Protein AF-A0A9P0MS09-F1 (afdb_monomer)

Secondary structure (DSSP, 8-state):
------SSGGGPPP----SHHHHHHHHHHHHHHHH-SSSSHHHHHHHHHHHHH-HHHHHHHTTT-S--SS-S-TT--HHHHHHHHHSS--S--SBSEEEE--SSSPPEEEE-B-S--SSEEEEE-TT--TT-GGGSPPHHHHS-SSSEEEEEETTEEEEEE-S-GGGGT-TTGGG--TT-EEEETTEEEE--

pLDDT: mean 82.29, std 14.78, range [35.09, 96.12]

Solvent-accessible surface area (backbone atoms only — not comparable to full-atom values): 11242 Å² total; per-residue (Å²): 134,83,88,75,91,78,82,51,76,86,71,64,84,85,81,92,72,93,52,68,69,63,43,53,54,49,48,65,73,48,40,64,60,52,66,39,83,92,51,61,16,70,59,55,50,50,51,50,53,45,63,75,55,30,68,71,53,39,56,56,38,35,66,78,49,92,70,43,58,75,45,94,52,95,74,53,30,66,23,44,54,31,23,73,57,70,66,42,24,23,73,35,36,30,61,35,68,49,71,54,57,59,99,90,43,80,64,43,78,43,60,27,42,79,60,70,26,56,50,15,40,46,71,46,62,93,79,67,67,87,84,52,80,42,65,49,58,18,64,37,26,67,57,24,71,36,48,33,28,42,33,37,50,79,84,40,71,33,41,37,37,39,84,55,62,54,38,85,80,32,81,75,37,63,76,61,58,78,66,30,37,37,42,45,94,95,41,81,43,72,54,127

InterPro domains:
  IPR025257 Deubiquitinating enzyme MINDY-3/4, conserved domain [PF13898] (2-177)
  IPR025257 Deubiquitinating enzyme MINDY-3/4, conserved domain [SM01174] (1-186)
  IPR039785 Deubiquitinating enzyme MINDY-3/4 [PTHR12473] (3-176)

Sequence (192 aa):
MEYFQDGITEKLHTFEVKNYDDLEIMVKRYAHLFLEDPGPGALLLLYTCILSRGAQKIMTDMDGTRAMLLGPEDEGSLCVVTLMLTGRATPYLHNGVIYVGDEDHYAVPRFGILSRNEIGLLVHCDSLQEDIESNVPGSRLKTPSLPVWVIFLSGHFGVMYNTNRELLHNYHAERRWPDAQVFWNNATAKAS

Foldseek 3Di:
DDDDDPVPVVPDDDDDDDDDVVVVVVCVVCVCQLPDVVHCNVVNLLVVLCVVLDVVQQCVQCVVPPQDQADPQPAGDPLSVCSNFQSHSHPFQEEAWDFDDDPVGGTDIRGHRDAQTQEAEAEDEPPPDPPPPRNHHYPSRVQHQAQKYFYHDHSHTKIKGAPPSCCSVDPVSVVVQQRIWIGDPNDIDGDD

Structure (mmCIF, N/CA/C/O backbone):
data_AF-A0A9P0MS09-F1
#
_entry.id   AF-A0A9P0MS09-F1
#
loop_
_atom_site.group_PDB
_atom_site.id
_atom_site.type_symbol
_atom_site.label_atom_id
_atom_site.label_alt_id
_atom_site.label_comp_id
_atom_site.label_asym_id
_atom_sit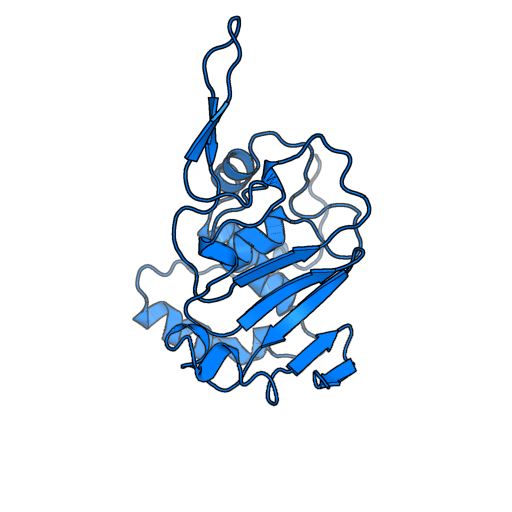e.label_entity_id
_atom_site.label_seq_id
_atom_site.pdbx_PDB_ins_code
_atom_site.Cartn_x
_atom_site.Cartn_y
_atom_site.Cartn_z
_atom_site.occupancy
_atom_site.B_iso_or_equiv
_atom_site.auth_seq_id
_atom_site.auth_comp_id
_atom_site.auth_asym_id
_atom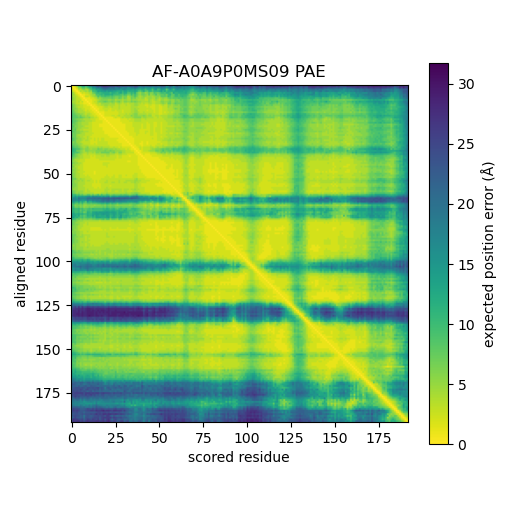_site.auth_atom_id
_atom_site.pdbx_PDB_model_num
ATOM 1 N N . MET A 1 1 ? 4.199 27.700 0.502 1.00 54.25 1 MET A N 1
ATOM 2 C CA . MET A 1 1 ? 2.846 27.188 0.794 1.00 54.25 1 MET A CA 1
ATOM 3 C C . MET A 1 1 ? 2.493 27.659 2.184 1.00 54.25 1 MET A C 1
ATOM 5 O O . MET A 1 1 ? 3.230 27.341 3.108 1.00 54.25 1 MET A O 1
ATOM 9 N N . GLU A 1 2 ? 1.454 28.477 2.308 1.00 68.44 2 GLU A N 1
ATOM 10 C CA . GLU A 1 2 ? 0.862 28.793 3.607 1.00 68.44 2 GLU A CA 1
ATOM 11 C C . GLU A 1 2 ? -0.005 27.607 4.032 1.00 68.44 2 GLU A C 1
ATOM 13 O O . GLU A 1 2 ? -0.702 27.017 3.207 1.00 68.44 2 GLU A O 1
ATOM 18 N N . TYR A 1 3 ? 0.109 27.210 5.296 1.00 74.69 3 TYR A N 1
ATOM 19 C CA . TYR A 1 3 ? -0.704 26.143 5.864 1.00 74.69 3 TYR A CA 1
ATOM 20 C C . TYR A 1 3 ? -2.166 26.597 5.943 1.00 74.69 3 TYR A C 1
ATOM 22 O O . TYR A 1 3 ? -2.445 27.680 6.456 1.00 74.69 3 TYR A O 1
ATOM 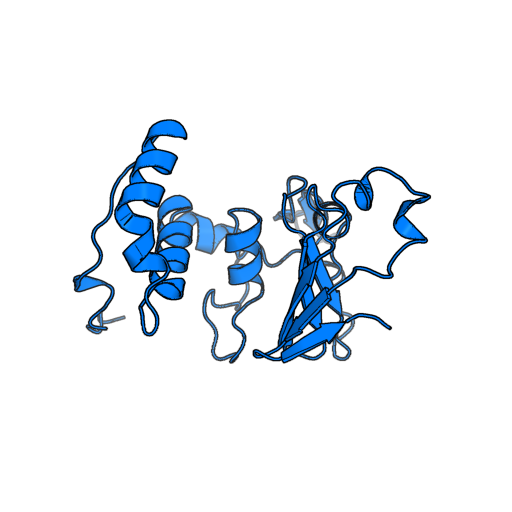30 N N . PHE A 1 4 ? -3.082 25.769 5.440 1.00 81.12 4 PHE A N 1
ATOM 31 C CA . PHE A 1 4 ? -4.520 25.990 5.537 1.00 81.12 4 PHE A CA 1
ATOM 32 C C . PHE A 1 4 ? -5.104 25.001 6.540 1.00 81.12 4 PHE A C 1
ATOM 34 O O . PHE A 1 4 ? -4.852 23.804 6.430 1.00 81.12 4 PHE A O 1
ATOM 41 N N . GLN A 1 5 ? -5.863 25.514 7.508 1.00 83.00 5 GLN A N 1
ATOM 42 C CA . GLN A 1 5 ? -6.469 24.690 8.545 1.00 83.00 5 GLN A CA 1
ATOM 43 C C . GLN A 1 5 ? -7.563 23.807 7.922 1.00 83.00 5 GLN A C 1
ATOM 45 O O . GLN A 1 5 ? -8.545 24.332 7.397 1.00 83.00 5 GLN A O 1
ATOM 50 N N . ASP A 1 6 ? -7.397 22.485 7.959 1.00 82.25 6 ASP A N 1
ATOM 51 C CA . ASP A 1 6 ? -8.331 21.524 7.351 1.00 82.25 6 ASP A CA 1
ATOM 52 C C . ASP A 1 6 ? -9.317 20.915 8.363 1.00 82.25 6 ASP A C 1
ATOM 54 O O . ASP A 1 6 ? -10.284 20.254 7.984 1.00 82.25 6 ASP A O 1
ATOM 58 N N . GLY A 1 7 ? -9.122 21.180 9.658 1.00 82.75 7 GLY A N 1
ATOM 59 C CA . GLY A 1 7 ? -9.992 20.722 10.742 1.00 82.75 7 GLY A CA 1
ATOM 60 C C . GLY A 1 7 ? -9.809 19.248 11.116 1.00 82.75 7 GLY A C 1
ATOM 61 O O . GLY A 1 7 ? -10.525 18.765 12.007 1.00 82.75 7 GLY A O 1
ATOM 62 N N . ILE A 1 8 ? -8.880 18.550 10.454 1.00 81.69 8 ILE A N 1
ATOM 63 C CA . ILE A 1 8 ? -8.570 17.128 10.625 1.00 81.69 8 ILE A CA 1
ATOM 64 C C . ILE A 1 8 ? -7.149 16.980 11.161 1.00 81.69 8 ILE A C 1
ATOM 66 O O . ILE A 1 8 ? -6.951 16.393 12.227 1.00 81.69 8 ILE A O 1
ATOM 70 N N . THR A 1 9 ? -6.163 17.537 10.459 1.00 84.81 9 THR A N 1
ATOM 71 C CA . THR A 1 9 ? -4.744 17.441 10.820 1.00 84.81 9 THR A CA 1
ATOM 72 C C . THR A 1 9 ? -4.445 18.051 12.184 1.00 84.81 9 THR A C 1
ATOM 74 O O . THR A 1 9 ? -3.622 17.513 12.920 1.00 84.81 9 THR A O 1
ATOM 77 N N . GLU A 1 10 ? -5.162 19.100 12.588 1.00 88.00 10 GLU A N 1
ATOM 78 C CA . GLU A 1 10 ? -4.983 19.764 13.888 1.00 88.00 10 GLU A CA 1
ATOM 79 C C . GLU A 1 10 ? -5.538 18.941 15.054 1.00 88.00 10 GLU A C 1
ATOM 81 O O . GLU A 1 10 ? -5.191 19.189 16.208 1.00 88.00 10 GLU A O 1
ATOM 86 N N . LYS A 1 11 ? -6.417 17.975 14.767 1.00 89.12 11 LYS A N 1
ATOM 87 C CA . LYS A 1 11 ? -7.025 17.077 15.759 1.00 89.12 11 LYS A CA 1
ATOM 88 C C . LYS A 1 11 ? -6.340 15.711 15.806 1.00 89.12 11 LYS A C 1
ATOM 90 O O . LYS A 1 11 ? -6.770 14.839 16.561 1.00 89.12 11 LYS A O 1
ATOM 95 N N . LEU A 1 12 ? -5.307 15.500 14.991 1.00 89.88 12 LEU A N 1
ATOM 96 C CA . LEU A 1 12 ? -4.621 14.221 14.902 1.00 89.88 12 LEU A CA 1
ATOM 97 C C . LEU A 1 12 ? -3.773 13.982 16.159 1.00 89.88 12 LEU A C 1
ATOM 99 O O . LEU A 1 12 ? -2.865 14.750 16.476 1.00 89.88 12 LEU A O 1
ATOM 103 N N . HIS A 1 13 ? -4.028 12.871 16.845 1.00 90.44 13 HIS A N 1
ATOM 104 C CA . HIS A 1 13 ? -3.179 12.394 17.931 1.00 90.44 13 HIS A CA 1
ATOM 105 C C . HIS A 1 13 ? -2.269 11.281 17.413 1.00 90.44 13 HIS A C 1
ATOM 107 O O . HIS A 1 13 ? -2.748 10.249 16.944 1.00 90.44 13 HIS A O 1
ATOM 113 N N . THR A 1 14 ? -0.955 11.492 17.491 1.00 91.38 14 THR A N 1
ATOM 114 C CA . THR A 1 14 ? 0.046 10.524 17.035 1.00 91.38 14 THR A CA 1
ATOM 115 C C . THR A 1 14 ? 0.629 9.739 18.202 1.00 91.38 14 THR A C 1
ATOM 117 O O . THR A 1 14 ? 0.812 10.256 19.305 1.00 91.38 14 THR A O 1
ATOM 120 N N . PHE A 1 15 ? 0.946 8.474 17.941 1.00 92.12 15 PHE A N 1
ATOM 121 C CA . PHE A 1 15 ? 1.587 7.574 18.892 1.00 92.12 15 PHE A CA 1
ATOM 122 C C . PHE A 1 15 ? 2.769 6.897 18.202 1.00 92.12 15 PHE A C 1
ATOM 124 O O . PHE A 1 15 ? 2.664 6.491 17.044 1.00 92.12 15 PHE A O 1
ATOM 131 N N . GLU A 1 16 ? 3.892 6.765 18.905 1.00 93.62 16 GLU A N 1
ATOM 132 C CA . GLU A 1 16 ? 5.035 5.989 18.424 1.00 93.62 16 GLU A CA 1
ATOM 133 C C . GLU A 1 16 ? 4.962 4.579 19.011 1.00 93.62 16 GLU A C 1
ATOM 135 O O . GLU A 1 16 ? 4.977 4.401 20.230 1.00 93.62 16 GLU A O 1
ATOM 140 N N . VAL A 1 17 ? 4.898 3.575 18.138 1.00 93.94 17 VAL A N 1
ATOM 141 C CA . VAL A 1 17 ? 4.848 2.163 18.518 1.00 93.94 17 VAL A CA 1
ATOM 142 C C . VAL A 1 17 ? 5.995 1.424 17.840 1.00 93.94 17 VAL A C 1
ATOM 144 O O . VAL A 1 17 ? 6.226 1.592 16.644 1.00 93.94 17 VAL A O 1
ATOM 147 N N . LYS A 1 18 ? 6.741 0.626 18.611 1.00 93.31 18 LYS A N 1
ATOM 148 C CA . LYS A 1 18 ? 8.000 0.002 18.158 1.00 93.31 18 LYS A CA 1
ATOM 149 C C . LYS A 1 18 ? 7.923 -1.508 17.969 1.00 93.31 18 LYS A C 1
ATOM 151 O O . LYS A 1 18 ? 8.845 -2.087 17.401 1.00 93.31 18 LYS A O 1
ATOM 156 N N . ASN A 1 19 ? 6.869 -2.146 18.460 1.00 95.31 19 ASN A N 1
ATOM 157 C CA . ASN A 1 19 ? 6.679 -3.585 18.359 1.00 95.31 19 ASN A CA 1
ATOM 158 C C . ASN A 1 19 ? 5.240 -3.911 17.948 1.00 95.31 19 ASN A C 1
ATOM 160 O O . ASN A 1 19 ? 4.345 -3.068 18.009 1.00 95.31 19 ASN A O 1
ATOM 164 N N . TYR A 1 20 ? 5.057 -5.141 17.482 1.00 93.75 20 TYR A N 1
ATOM 165 C CA . TYR A 1 20 ? 3.788 -5.605 16.944 1.00 93.75 20 TYR A CA 1
ATOM 166 C C . TYR A 1 20 ? 2.708 -5.750 18.026 1.00 93.75 20 TYR A C 1
ATOM 168 O O . TYR A 1 20 ? 1.570 -5.354 17.796 1.00 93.75 20 TYR A O 1
ATOM 176 N N . ASP A 1 21 ? 3.065 -6.245 19.212 1.00 96.12 21 ASP A N 1
ATOM 177 C CA . ASP A 1 21 ? 2.104 -6.514 20.290 1.00 96.12 21 ASP A CA 1
ATOM 178 C C . ASP A 1 21 ? 1.433 -5.222 20.787 1.00 96.12 21 ASP A C 1
ATOM 180 O O . ASP A 1 21 ? 0.208 -5.142 20.900 1.00 96.12 21 ASP A O 1
ATOM 184 N N . ASP A 1 22 ? 2.222 -4.168 21.007 1.00 95.44 22 ASP A N 1
ATOM 185 C CA . ASP A 1 22 ? 1.718 -2.848 21.389 1.00 95.44 22 ASP A CA 1
ATOM 186 C C . ASP A 1 22 ? 0.854 -2.235 20.277 1.00 95.44 22 ASP A C 1
ATOM 188 O O . ASP A 1 22 ? -0.160 -1.589 20.561 1.00 95.44 22 ASP A O 1
ATOM 192 N N . LEU A 1 23 ? 1.223 -2.460 19.008 1.00 93.50 23 LEU A N 1
ATOM 193 C CA . LEU A 1 23 ? 0.450 -1.984 17.859 1.00 93.50 23 LEU A CA 1
ATOM 194 C C . LEU A 1 23 ? -0.911 -2.675 17.819 1.00 93.50 23 LEU A C 1
ATOM 196 O O . LEU A 1 23 ? -1.930 -2.007 17.657 1.00 93.50 23 LEU A O 1
ATOM 200 N N . GLU A 1 24 ? -0.942 -3.989 18.021 1.00 95.12 24 GLU A N 1
ATOM 201 C CA . GLU A 1 24 ? -2.173 -4.770 18.052 1.00 95.12 24 GLU A CA 1
ATOM 202 C C . GLU A 1 24 ? -3.107 -4.298 19.176 1.00 95.12 24 GLU A C 1
ATOM 204 O O . GLU A 1 24 ? -4.305 -4.097 18.950 1.00 95.12 24 GLU A O 1
ATOM 209 N N . ILE A 1 25 ? -2.571 -4.057 20.376 1.00 95.56 25 ILE A N 1
ATOM 210 C CA . ILE A 1 25 ? -3.339 -3.523 21.510 1.00 95.56 25 ILE A CA 1
ATOM 211 C C . ILE A 1 25 ? -3.901 -2.135 21.181 1.00 95.56 25 ILE A C 1
ATOM 213 O O . ILE A 1 25 ? -5.073 -1.860 21.459 1.00 95.56 25 ILE A O 1
ATOM 217 N N . MET A 1 26 ? -3.086 -1.258 20.591 1.00 93.56 26 MET A N 1
ATOM 218 C CA . MET A 1 26 ? -3.494 0.100 20.234 1.00 93.56 26 MET A CA 1
ATOM 219 C C . MET A 1 26 ? -4.589 0.092 19.164 1.00 93.56 26 MET A C 1
ATOM 221 O O . MET A 1 26 ? -5.623 0.737 19.348 1.00 93.56 26 MET A O 1
ATOM 225 N N . VAL A 1 27 ? -4.413 -0.684 18.091 1.00 92.25 27 VAL A N 1
ATOM 226 C CA . VAL A 1 27 ? -5.415 -0.826 17.026 1.00 92.25 27 VAL A CA 1
ATOM 227 C C . VAL A 1 27 ? -6.719 -1.368 17.600 1.00 92.25 27 VAL A C 1
ATOM 229 O O . VAL A 1 27 ? -7.767 -0.785 17.349 1.00 92.25 27 VAL A O 1
ATOM 232 N N . LYS A 1 28 ? -6.685 -2.404 18.449 1.00 94.38 28 LYS A N 1
ATOM 233 C CA . LYS A 1 28 ? -7.894 -2.937 19.106 1.00 94.38 28 LYS A CA 1
ATOM 234 C C . LYS A 1 28 ? -8.605 -1.893 19.967 1.00 94.38 28 LYS A C 1
ATOM 236 O O . LYS A 1 28 ? -9.831 -1.814 19.943 1.00 94.38 28 LYS A O 1
ATOM 241 N N . ARG A 1 29 ? -7.855 -1.082 20.718 1.00 94.94 29 ARG A N 1
ATOM 242 C CA . ARG A 1 29 ? -8.409 -0.026 21.581 1.00 94.94 29 ARG A CA 1
ATOM 243 C C . ARG A 1 29 ? -9.105 1.073 20.775 1.00 94.94 29 ARG A C 1
ATOM 245 O O . ARG A 1 29 ? -10.172 1.537 21.173 1.00 94.94 29 ARG A O 1
ATOM 252 N N . TYR A 1 30 ? -8.509 1.479 19.658 1.00 93.56 30 TYR A N 1
ATOM 253 C CA . TYR A 1 30 ? -8.989 2.592 18.837 1.00 93.56 30 TYR A CA 1
ATOM 254 C C . TYR A 1 30 ? -9.755 2.157 17.583 1.00 93.56 30 TYR A C 1
ATOM 256 O O . TYR A 1 30 ? -10.163 3.014 16.810 1.00 93.56 30 TYR A O 1
ATOM 264 N N . ALA A 1 31 ? -10.015 0.857 17.402 1.00 93.69 31 ALA A N 1
ATOM 265 C CA . ALA A 1 31 ? -10.681 0.305 16.219 1.00 93.69 31 ALA A CA 1
ATOM 266 C C . ALA A 1 31 ? -12.011 1.003 15.903 1.00 93.69 31 ALA A C 1
ATOM 268 O O . ALA A 1 31 ? -12.321 1.234 14.741 1.00 93.69 31 ALA A O 1
ATOM 269 N N . HIS A 1 32 ? -12.764 1.394 16.934 1.00 93.75 32 HIS A N 1
ATOM 270 C CA . HIS A 1 32 ? -14.020 2.123 16.775 1.00 93.75 32 HIS A CA 1
ATOM 271 C C . HIS A 1 32 ? -13.864 3.432 15.980 1.00 93.75 32 HIS A C 1
ATOM 273 O O . HIS A 1 32 ? -14.738 3.734 15.184 1.00 93.75 32 HIS A O 1
ATOM 279 N N . LEU A 1 33 ? -12.743 4.155 16.108 1.00 91.44 33 LEU A N 1
ATOM 280 C CA . LEU A 1 33 ? -12.481 5.388 15.347 1.00 91.44 33 LEU A CA 1
ATOM 281 C C . LEU A 1 33 ? -12.237 5.123 13.855 1.00 91.44 33 LEU A C 1
ATOM 283 O O . LEU A 1 33 ? -12.484 5.988 13.019 1.00 91.44 33 LEU A O 1
ATOM 287 N N . PHE A 1 34 ? -11.727 3.936 13.518 1.00 91.12 34 PHE A N 1
ATOM 288 C CA . PHE A 1 34 ? -11.477 3.530 12.134 1.00 91.12 34 PHE A CA 1
ATOM 289 C C . PHE A 1 34 ? -12.718 2.942 11.456 1.00 91.12 34 PHE A C 1
ATOM 291 O O . PHE A 1 34 ? -12.782 2.924 10.231 1.00 91.12 34 PHE A O 1
ATOM 298 N N . LEU A 1 35 ? -13.670 2.441 12.246 1.00 92.44 35 LEU A N 1
ATOM 299 C CA . LEU A 1 35 ? -14.856 1.726 11.771 1.00 92.44 35 LEU A CA 1
ATOM 300 C C . LEU A 1 35 ? -16.154 2.535 11.903 1.00 92.44 35 LEU A C 1
ATOM 302 O O . LEU A 1 35 ? -17.204 2.051 11.490 1.00 92.44 35 LEU A O 1
ATOM 306 N N . GLU A 1 36 ? -16.107 3.722 12.507 1.00 90.38 36 GLU A N 1
ATOM 307 C CA . GLU A 1 36 ? -17.260 4.616 12.606 1.00 90.38 36 GLU A CA 1
ATOM 308 C C . GLU A 1 36 ? -17.731 5.047 11.207 1.00 90.38 36 GLU A C 1
ATOM 310 O O . GLU A 1 36 ? -16.920 5.445 10.369 1.00 90.38 36 GLU A O 1
ATOM 315 N N . ASP A 1 37 ? -19.043 4.967 10.966 1.00 87.81 37 ASP A N 1
ATOM 316 C CA . ASP A 1 37 ? -19.689 5.376 9.716 1.00 87.81 37 ASP A CA 1
ATOM 317 C C . ASP A 1 37 ? -20.904 6.282 10.024 1.00 87.81 37 ASP A C 1
ATOM 319 O O . ASP A 1 37 ? -21.853 5.820 10.669 1.00 87.81 37 ASP A O 1
ATOM 323 N N . PRO A 1 38 ? -20.893 7.569 9.617 1.00 87.88 38 PRO A N 1
ATOM 324 C CA . PRO A 1 38 ? -19.806 8.254 8.916 1.00 87.88 38 PRO A CA 1
ATOM 325 C C . PRO A 1 38 ? -18.643 8.582 9.863 1.00 87.88 38 PRO A C 1
ATOM 327 O O . PRO A 1 38 ? -18.852 9.105 10.955 1.00 87.88 38 PRO A O 1
ATOM 330 N N . GLY A 1 39 ? -17.406 8.349 9.426 1.00 86.50 39 GLY A N 1
ATOM 331 C CA . GLY A 1 39 ? -16.223 8.617 10.241 1.00 86.50 39 GLY A CA 1
ATOM 332 C C . GLY A 1 39 ? -14.949 8.827 9.420 1.00 86.50 39 GLY A C 1
ATOM 333 O O . GLY A 1 39 ? -14.903 8.521 8.227 1.00 86.50 39 GLY A O 1
ATOM 334 N N . PRO A 1 40 ? -13.877 9.356 10.037 1.00 90.00 40 PRO A N 1
ATOM 335 C CA . PRO A 1 40 ? -12.629 9.682 9.349 1.00 90.00 40 PRO A CA 1
ATOM 336 C C . PRO A 1 40 ? -11.715 8.460 9.149 1.00 90.00 40 PRO A C 1
ATOM 338 O O . PRO A 1 40 ? -10.518 8.631 8.926 1.00 90.00 40 PRO A O 1
ATOM 341 N N . GLY A 1 41 ? -12.228 7.230 9.248 1.00 91.25 41 GLY A N 1
ATOM 342 C CA . GLY A 1 41 ? -11.411 6.016 9.341 1.00 91.25 41 GLY A CA 1
ATOM 343 C C . GLY A 1 41 ? -10.428 5.823 8.185 1.00 91.25 41 GLY A C 1
ATOM 344 O O . GLY A 1 41 ? -9.253 5.532 8.415 1.00 91.25 41 GLY A O 1
ATOM 345 N N . ALA A 1 42 ? -10.866 6.079 6.949 1.00 89.38 42 ALA A N 1
ATOM 346 C CA . ALA A 1 42 ? -9.997 6.019 5.772 1.00 89.38 42 ALA A CA 1
ATOM 347 C C . ALA A 1 42 ? -8.866 7.066 5.822 1.00 89.38 42 ALA A C 1
ATOM 349 O O . ALA A 1 42 ? -7.716 6.758 5.505 1.00 89.38 42 ALA A O 1
ATOM 350 N N . LEU A 1 43 ? -9.167 8.286 6.282 1.00 90.56 43 LEU A N 1
ATOM 351 C CA . LEU A 1 43 ? -8.165 9.341 6.455 1.00 90.56 43 LEU A CA 1
ATOM 352 C C . LEU A 1 43 ? -7.182 8.993 7.574 1.00 90.56 43 LEU A C 1
ATOM 354 O O . LEU A 1 43 ? -5.976 9.131 7.385 1.00 90.56 43 LEU A O 1
ATOM 358 N N . LEU A 1 44 ? -7.669 8.495 8.715 1.00 92.38 44 LEU A N 1
ATOM 359 C CA . LEU A 1 44 ? -6.814 8.049 9.817 1.00 92.38 44 LEU A CA 1
ATOM 360 C C . LEU A 1 44 ? -5.853 6.945 9.363 1.00 92.38 44 LEU A C 1
ATOM 362 O O . LEU A 1 44 ? -4.670 6.986 9.706 1.00 92.38 44 LEU A O 1
ATOM 366 N N . LEU A 1 45 ? -6.327 5.990 8.557 1.00 92.44 45 LEU A N 1
ATOM 367 C CA . LEU A 1 45 ? -5.485 4.932 7.999 1.00 92.44 45 LEU A CA 1
ATOM 368 C C . LEU A 1 45 ? -4.421 5.503 7.056 1.00 92.44 45 LEU A C 1
ATOM 370 O O . LEU A 1 45 ? -3.243 5.171 7.189 1.00 92.44 45 LEU A O 1
ATOM 374 N N . LEU A 1 46 ? -4.808 6.415 6.162 1.00 92.50 46 LEU A N 1
ATOM 375 C CA . LEU A 1 46 ? -3.876 7.073 5.253 1.00 92.50 46 LEU A CA 1
ATOM 376 C C . LEU A 1 46 ? -2.779 7.833 6.012 1.00 92.50 46 LEU A C 1
ATOM 378 O O . LEU A 1 46 ? -1.594 7.637 5.736 1.00 92.50 46 LEU A O 1
ATOM 382 N N . TYR A 1 47 ? -3.148 8.660 6.994 1.00 92.75 47 TYR A N 1
ATOM 383 C CA . TYR A 1 47 ? -2.171 9.369 7.824 1.00 92.75 47 TYR A CA 1
ATOM 384 C C . TYR A 1 47 ? -1.286 8.405 8.608 1.00 92.75 47 TYR A C 1
ATOM 386 O O . TYR A 1 47 ? -0.084 8.644 8.702 1.00 92.75 47 TYR A O 1
ATOM 394 N N . THR A 1 48 ? -1.835 7.293 9.105 1.00 93.50 48 THR A N 1
ATOM 395 C CA . THR A 1 48 ? -1.038 6.238 9.747 1.00 93.50 48 THR A CA 1
ATOM 396 C C . THR A 1 48 ? 0.052 5.738 8.797 1.00 93.50 48 THR A C 1
ATOM 398 O O . THR A 1 48 ? 1.229 5.778 9.147 1.00 93.50 48 THR A O 1
ATOM 401 N N . CYS A 1 49 ? -0.296 5.372 7.560 1.00 95.19 49 CYS A N 1
ATOM 402 C CA . CYS A 1 49 ? 0.674 4.924 6.558 1.00 95.19 49 CYS A CA 1
ATOM 403 C C . CYS A 1 49 ? 1.717 6.002 6.214 1.00 95.19 49 CYS A C 1
ATOM 405 O O . CYS A 1 49 ? 2.914 5.705 6.135 1.00 95.19 49 CYS A O 1
ATOM 407 N N . ILE A 1 50 ? 1.281 7.257 6.040 1.00 94.75 50 ILE A N 1
ATOM 408 C CA . ILE A 1 50 ? 2.167 8.386 5.722 1.00 94.75 50 ILE A CA 1
ATOM 409 C C . ILE A 1 50 ? 3.177 8.619 6.845 1.00 94.75 50 ILE A C 1
ATOM 411 O O . ILE A 1 50 ? 4.373 8.759 6.582 1.00 94.75 50 ILE A O 1
ATOM 415 N N . LEU A 1 51 ? 2.716 8.639 8.096 1.00 94.38 51 LEU A N 1
ATOM 416 C CA . LEU A 1 51 ? 3.555 8.897 9.262 1.00 94.38 51 LEU A CA 1
ATOM 417 C C . LEU A 1 51 ? 4.492 7.723 9.561 1.00 94.38 51 LEU A C 1
ATOM 419 O O . LEU A 1 51 ? 5.662 7.952 9.861 1.00 94.38 51 LEU A O 1
ATOM 423 N N . SER A 1 52 ? 4.031 6.476 9.409 1.00 95.19 52 SER A N 1
ATOM 424 C CA . SER A 1 52 ? 4.879 5.290 9.577 1.00 95.19 52 SER A CA 1
ATOM 425 C C . SER A 1 52 ? 5.999 5.214 8.535 1.00 95.19 52 SER A C 1
ATOM 427 O O . SER A 1 52 ? 7.115 4.801 8.859 1.00 95.19 52 SER A O 1
ATOM 429 N N . ARG A 1 53 ? 5.745 5.624 7.283 1.00 95.75 53 ARG A N 1
ATOM 430 C CA . ARG A 1 53 ? 6.780 5.668 6.239 1.00 95.75 53 ARG A CA 1
ATOM 431 C C . ARG A 1 53 ? 7.679 6.902 6.359 1.00 95.75 53 ARG A C 1
ATOM 433 O O . ARG A 1 53 ? 8.893 6.789 6.178 1.00 95.75 53 ARG A O 1
ATOM 440 N N . GLY A 1 54 ? 7.095 8.053 6.676 1.00 95.19 54 GLY A N 1
ATOM 441 C CA . GLY A 1 54 ? 7.740 9.362 6.719 1.00 95.19 54 GLY A CA 1
ATOM 442 C C . GLY A 1 54 ? 7.673 10.101 5.377 1.00 95.19 54 GLY A C 1
ATOM 443 O O . GLY A 1 54 ? 7.993 9.543 4.325 1.00 95.19 54 GLY A O 1
ATOM 444 N N . ALA A 1 55 ? 7.313 11.388 5.423 1.00 91.81 55 ALA A N 1
ATOM 445 C CA . ALA A 1 55 ? 7.051 12.215 4.240 1.00 91.81 55 ALA A CA 1
ATOM 446 C C . ALA A 1 55 ? 8.240 12.291 3.266 1.00 91.81 55 ALA A C 1
ATOM 448 O O . ALA A 1 55 ? 8.065 12.121 2.063 1.00 91.81 55 ALA A O 1
ATOM 449 N N . GLN A 1 56 ? 9.465 12.467 3.772 1.00 92.94 56 GLN A N 1
ATOM 450 C CA . GLN A 1 56 ? 10.664 12.535 2.929 1.00 92.94 56 GLN A CA 1
ATOM 451 C C . GLN A 1 56 ? 10.895 11.226 2.169 1.00 92.94 56 GLN A C 1
ATOM 453 O O . GLN A 1 56 ? 11.216 11.254 0.985 1.00 92.94 56 GLN A O 1
ATOM 458 N N . LYS A 1 57 ? 10.683 10.074 2.822 1.00 95.19 57 LYS A N 1
ATOM 459 C CA . LYS A 1 57 ? 10.827 8.769 2.164 1.00 95.19 57 LYS A CA 1
ATOM 460 C C . LYS A 1 57 ? 9.746 8.548 1.117 1.00 95.19 57 LYS A C 1
ATOM 462 O O . LYS A 1 57 ? 10.056 7.978 0.084 1.00 95.19 57 LYS A O 1
ATOM 467 N N . ILE A 1 58 ? 8.522 9.022 1.354 1.00 94.12 58 ILE A N 1
ATOM 468 C CA . ILE A 1 58 ? 7.447 8.987 0.352 1.00 94.12 58 ILE A CA 1
ATOM 469 C C . ILE A 1 58 ? 7.828 9.809 -0.879 1.00 94.12 58 ILE A C 1
ATOM 471 O O . ILE A 1 58 ? 7.702 9.317 -1.994 1.00 94.12 58 ILE A O 1
ATOM 475 N N . MET A 1 59 ? 8.353 11.023 -0.694 1.00 90.88 59 MET A N 1
ATOM 476 C CA . MET A 1 59 ? 8.823 11.851 -1.812 1.00 90.88 59 MET A CA 1
ATOM 477 C C . MET A 1 59 ? 9.923 11.155 -2.621 1.00 90.88 59 MET A C 1
ATOM 479 O O . MET A 1 59 ? 9.926 11.241 -3.845 1.00 90.88 59 MET A O 1
ATOM 483 N N . THR A 1 60 ? 10.833 10.440 -1.951 1.00 91.81 60 THR A N 1
ATOM 484 C CA . THR A 1 60 ? 11.846 9.613 -2.621 1.00 91.81 60 THR A CA 1
ATOM 485 C C . THR A 1 60 ? 11.244 8.384 -3.306 1.00 91.81 60 THR A C 1
ATOM 487 O O . THR A 1 60 ? 11.646 8.068 -4.418 1.00 91.81 60 THR A O 1
ATOM 490 N N . ASP A 1 61 ? 10.286 7.694 -2.679 1.00 92.88 61 ASP A N 1
ATOM 491 C CA . ASP A 1 61 ? 9.641 6.500 -3.243 1.00 92.88 61 ASP A CA 1
ATOM 492 C C . ASP A 1 61 ? 8.893 6.816 -4.546 1.00 92.88 61 ASP A C 1
ATOM 494 O O . ASP A 1 61 ? 8.884 5.987 -5.453 1.00 92.88 61 ASP A O 1
ATOM 498 N N . MET A 1 62 ? 8.320 8.019 -4.655 1.00 89.69 62 MET A N 1
ATOM 499 C CA . MET A 1 62 ? 7.642 8.490 -5.867 1.00 89.69 62 MET A CA 1
ATOM 500 C C . MET A 1 62 ? 8.612 8.804 -7.021 1.00 89.69 62 MET A C 1
ATOM 502 O O . MET A 1 62 ? 8.157 9.116 -8.117 1.00 89.69 62 MET A O 1
ATOM 506 N N . ASP A 1 63 ? 9.930 8.731 -6.802 1.00 84.88 63 ASP A N 1
ATOM 507 C CA . ASP A 1 63 ? 10.979 8.866 -7.826 1.00 84.88 63 ASP A CA 1
ATOM 508 C C . ASP A 1 63 ? 10.860 10.140 -8.684 1.00 84.88 63 ASP A C 1
ATOM 510 O O . ASP A 1 63 ? 10.993 10.124 -9.906 1.00 84.88 63 ASP A O 1
ATOM 514 N N . GLY A 1 64 ? 10.509 11.264 -8.046 1.00 73.06 64 GLY A N 1
ATOM 515 C CA . GLY A 1 64 ? 10.344 12.551 -8.730 1.00 73.06 64 GLY A CA 1
ATOM 516 C C . GLY A 1 64 ? 9.237 12.570 -9.792 1.00 73.06 64 GLY A C 1
ATOM 517 O O . GLY A 1 64 ? 9.137 13.543 -10.546 1.00 73.06 64 GLY A O 1
ATOM 518 N N . THR A 1 65 ? 8.398 11.530 -9.863 1.00 63.03 65 THR A N 1
ATOM 519 C CA . THR A 1 65 ? 7.232 11.532 -10.742 1.00 63.03 65 THR A CA 1
ATOM 520 C C . THR A 1 65 ? 6.332 12.714 -10.384 1.00 63.03 65 THR A C 1
ATOM 522 O O . THR A 1 65 ? 6.188 13.093 -9.223 1.00 63.03 65 THR A O 1
ATOM 525 N N . ARG A 1 66 ? 5.675 13.304 -11.392 1.00 57.69 66 ARG A N 1
ATOM 526 C CA . ARG A 1 66 ? 4.621 14.316 -11.180 1.00 57.69 66 ARG A CA 1
ATOM 527 C C . ARG A 1 66 ? 3.394 13.748 -10.448 1.00 57.69 66 ARG A C 1
ATOM 529 O O . ARG A 1 66 ? 2.421 14.475 -10.260 1.00 57.69 66 ARG A O 1
ATOM 536 N N . ALA A 1 67 ? 3.419 12.469 -10.072 1.00 61.41 67 ALA A N 1
ATOM 537 C CA . ALA A 1 67 ? 2.372 11.840 -9.298 1.00 61.41 67 ALA A CA 1
ATOM 538 C C . ALA A 1 67 ? 2.323 12.494 -7.915 1.00 61.41 67 ALA A C 1
ATOM 540 O O . ALA A 1 67 ? 3.242 12.388 -7.104 1.00 61.41 67 ALA A O 1
ATOM 541 N N . MET A 1 68 ? 1.231 13.201 -7.655 1.00 72.75 68 MET A N 1
ATOM 542 C CA . MET A 1 68 ? 0.879 13.574 -6.296 1.00 72.75 68 MET A CA 1
ATOM 543 C C . MET A 1 68 ? 0.400 12.310 -5.587 1.00 72.75 68 MET A C 1
ATOM 545 O O . MET A 1 68 ? -0.337 11.521 -6.178 1.00 72.75 68 MET A O 1
ATOM 549 N N . LEU A 1 69 ? 0.787 12.129 -4.320 1.00 82.31 69 LEU A N 1
ATOM 550 C CA . LEU A 1 69 ? 0.265 11.029 -3.508 1.00 82.31 69 LEU A CA 1
ATOM 551 C C . LEU A 1 69 ? -1.275 11.066 -3.540 1.00 82.31 69 LEU A C 1
ATOM 553 O O . LEU A 1 69 ? -1.915 10.099 -3.936 1.00 82.31 69 LEU A O 1
ATOM 557 N N . LEU A 1 70 ? -1.863 12.229 -3.273 1.00 82.75 70 LEU A N 1
ATOM 558 C CA . LEU A 1 70 ? -3.270 12.510 -3.550 1.00 82.75 70 LEU A CA 1
ATOM 559 C C . LEU A 1 70 ? -3.345 13.488 -4.725 1.00 82.75 70 LEU A C 1
ATOM 561 O O . LEU A 1 70 ? -2.927 14.637 -4.593 1.00 82.75 70 LEU A O 1
ATOM 565 N N . GLY A 1 71 ? -3.796 13.002 -5.879 1.00 73.56 71 GLY A N 1
ATOM 566 C CA . GLY A 1 71 ? -3.987 13.802 -7.089 1.00 73.56 71 GLY A CA 1
ATOM 567 C C . GLY A 1 71 ? -5.430 14.289 -7.254 1.00 73.56 71 GLY A C 1
ATOM 568 O O . GLY A 1 71 ? -6.272 13.994 -6.412 1.00 73.56 71 GLY A O 1
ATOM 569 N N . PRO A 1 72 ? -5.728 15.009 -8.350 1.00 69.06 72 PRO A N 1
ATOM 570 C CA . PRO A 1 72 ? -7.090 15.425 -8.699 1.00 69.06 72 PRO A CA 1
ATOM 571 C C . PRO A 1 72 ? -7.968 14.270 -9.214 1.00 69.06 72 PRO A C 1
ATOM 573 O O . PRO A 1 72 ? -9.126 14.489 -9.539 1.00 69.06 72 PRO A O 1
ATOM 576 N N . GLU A 1 73 ? -7.396 13.074 -9.352 1.00 72.38 73 GLU A N 1
ATOM 577 C CA . GLU A 1 73 ? -8.078 11.854 -9.781 1.00 72.38 73 GLU A CA 1
ATOM 578 C C . GLU A 1 73 ? -9.066 11.416 -8.687 1.00 72.38 73 GLU A C 1
ATOM 580 O O . GLU A 1 73 ? -8.668 11.278 -7.528 1.00 72.38 73 GLU A O 1
ATOM 585 N N . ASP A 1 74 ? -10.321 11.144 -9.051 1.00 69.38 74 ASP A N 1
ATOM 586 C CA . ASP A 1 74 ? -11.387 10.793 -8.094 1.00 69.38 74 ASP A CA 1
ATOM 587 C C . ASP A 1 74 ? -11.086 9.510 -7.289 1.00 69.38 74 ASP A C 1
ATOM 589 O O . ASP A 1 74 ? -11.532 9.352 -6.155 1.00 69.38 74 ASP A O 1
ATOM 593 N N . GLU A 1 75 ? -10.296 8.604 -7.865 1.00 73.12 75 GLU A N 1
ATOM 594 C CA . GLU A 1 75 ? -9.995 7.265 -7.335 1.00 73.12 75 GLU A CA 1
ATOM 595 C C . GLU A 1 75 ? -8.639 7.207 -6.595 1.00 73.12 75 GLU A C 1
ATOM 597 O O . GLU A 1 75 ? -8.279 6.195 -5.992 1.00 73.12 75 GLU A O 1
ATOM 602 N N . GLY A 1 76 ? -7.887 8.314 -6.590 1.00 76.38 76 GLY A N 1
ATOM 603 C CA . GLY A 1 76 ? -6.562 8.410 -5.976 1.00 76.38 76 GLY A CA 1
ATOM 604 C C . GLY A 1 76 ? -5.419 7.868 -6.846 1.00 76.38 76 GLY A C 1
ATOM 605 O O . GLY A 1 76 ? -5.616 7.247 -7.888 1.00 76.38 76 GLY A O 1
ATOM 606 N N . SER A 1 77 ? -4.174 8.135 -6.434 1.00 84.50 77 SER A N 1
ATOM 607 C CA . SER A 1 77 ? -2.993 7.728 -7.207 1.00 84.50 77 SER A CA 1
ATOM 608 C C . SER A 1 77 ? -2.576 6.281 -6.932 1.00 84.50 77 SER A C 1
ATOM 610 O O . SER A 1 77 ? -2.729 5.757 -5.825 1.00 84.50 77 SER A O 1
ATOM 612 N N . LEU A 1 78 ? -1.906 5.667 -7.911 1.00 86.12 78 LEU A N 1
ATOM 613 C CA . LEU A 1 78 ? -1.251 4.370 -7.737 1.00 86.12 78 LEU A CA 1
ATOM 614 C C . LEU A 1 78 ? -0.274 4.361 -6.548 1.00 86.12 78 LEU A C 1
ATOM 616 O O . LEU A 1 78 ? -0.180 3.361 -5.841 1.00 86.12 78 LEU A O 1
ATOM 620 N N . CYS A 1 79 ? 0.409 5.480 -6.293 1.00 90.75 79 CYS A N 1
ATOM 621 C CA . CYS A 1 79 ? 1.363 5.622 -5.193 1.00 90.75 79 CYS A CA 1
ATOM 622 C C . CYS A 1 79 ? 0.699 5.499 -3.813 1.00 90.75 79 CYS A C 1
ATOM 624 O O . CYS A 1 79 ? 1.317 4.994 -2.876 1.00 90.75 79 CYS A O 1
ATOM 626 N N . VAL A 1 80 ? -0.560 5.928 -3.663 1.00 91.69 80 VAL A N 1
ATOM 627 C CA . VAL A 1 80 ? -1.327 5.707 -2.424 1.00 91.69 80 VAL A CA 1
ATOM 628 C C . VAL A 1 80 ? -1.640 4.230 -2.241 1.00 91.69 80 VAL A C 1
ATOM 630 O O . VAL A 1 80 ? -1.467 3.697 -1.145 1.00 91.69 80 VAL A O 1
ATOM 633 N N . VAL A 1 81 ? -2.027 3.547 -3.315 1.00 91.19 81 VAL A N 1
ATOM 634 C CA . VAL A 1 81 ? -2.322 2.111 -3.272 1.00 91.19 81 VAL A CA 1
ATOM 635 C C . VAL A 1 81 ? -1.065 1.305 -2.955 1.00 91.19 81 VAL A C 1
ATOM 637 O O . VAL A 1 81 ? -1.087 0.455 -2.067 1.00 91.19 81 VAL A O 1
ATOM 640 N N . THR A 1 82 ? 0.066 1.592 -3.601 1.00 93.62 82 THR A N 1
ATOM 641 C CA . THR A 1 82 ? 1.328 0.901 -3.302 1.00 93.62 82 THR A CA 1
ATOM 642 C C . THR A 1 82 ? 1.835 1.215 -1.896 1.00 93.62 82 THR A C 1
ATOM 644 O O . THR A 1 82 ? 2.352 0.309 -1.233 1.00 93.62 82 THR A O 1
ATOM 647 N N . LEU A 1 83 ? 1.619 2.434 -1.382 1.00 95.31 83 LEU A N 1
ATOM 648 C CA . LEU A 1 83 ? 1.918 2.776 0.009 1.00 95.31 83 LEU A CA 1
ATOM 649 C C . LEU A 1 83 ? 1.108 1.914 0.980 1.00 95.31 83 LEU A C 1
ATOM 651 O O . LEU A 1 83 ? 1.692 1.352 1.905 1.00 95.31 83 LEU A O 1
ATOM 655 N N . MET A 1 84 ? -0.199 1.770 0.758 1.00 93.69 84 MET A N 1
ATOM 656 C CA . MET A 1 84 ? -1.055 0.943 1.615 1.00 93.69 84 MET A CA 1
ATOM 657 C C . MET A 1 84 ? -0.700 -0.546 1.535 1.00 93.69 84 MET A C 1
ATOM 659 O O . MET A 1 84 ? -0.662 -1.222 2.558 1.00 93.69 84 MET A O 1
ATOM 663 N N . LEU A 1 85 ? -0.406 -1.060 0.337 1.00 93.88 85 LEU A N 1
ATOM 664 C CA . LEU A 1 85 ? -0.129 -2.485 0.136 1.00 93.88 85 LEU A CA 1
ATOM 665 C C . LEU A 1 85 ? 1.273 -2.907 0.584 1.00 93.88 85 LEU A C 1
ATOM 667 O O . LEU A 1 85 ? 1.475 -4.060 0.957 1.00 93.88 85 LEU A O 1
ATOM 671 N N . THR A 1 86 ? 2.258 -2.011 0.477 1.00 94.75 86 THR A N 1
ATOM 672 C CA . THR A 1 86 ? 3.684 -2.379 0.576 1.00 94.75 86 THR A CA 1
ATOM 673 C C . THR A 1 86 ? 4.473 -1.546 1.58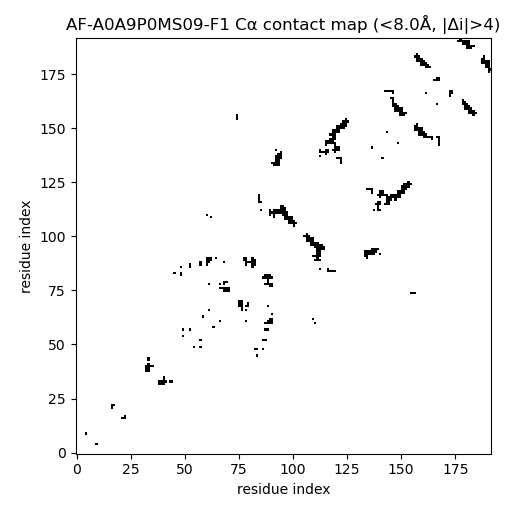3 1.00 94.75 86 THR A C 1
ATOM 675 O O . THR A 1 86 ? 5.649 -1.818 1.835 1.00 94.75 86 THR A O 1
ATOM 678 N N . GLY A 1 87 ? 3.865 -0.492 2.131 1.00 95.19 87 GLY A N 1
ATOM 679 C CA . GLY A 1 87 ? 4.555 0.505 2.945 1.00 95.19 87 GLY A CA 1
ATOM 680 C C . GLY A 1 87 ? 5.483 1.427 2.146 1.00 95.19 87 GLY A C 1
ATOM 681 O O . GLY A 1 87 ? 6.286 2.135 2.752 1.00 95.19 87 GLY A O 1
ATOM 682 N N . ARG A 1 88 ? 5.424 1.427 0.805 1.00 94.88 88 ARG A N 1
ATOM 683 C CA . ARG A 1 88 ? 6.211 2.309 -0.077 1.00 94.88 88 ARG A CA 1
ATOM 684 C C . ARG A 1 88 ? 5.354 2.903 -1.183 1.00 94.88 88 ARG A C 1
ATOM 686 O O . ARG A 1 88 ? 4.668 2.169 -1.881 1.00 94.88 88 ARG A O 1
ATOM 693 N N . ALA A 1 89 ? 5.475 4.208 -1.396 1.00 94.25 89 ALA A N 1
ATOM 694 C CA . ALA A 1 89 ? 4.704 4.949 -2.395 1.00 94.25 89 ALA A CA 1
ATOM 695 C C . ALA A 1 89 ? 5.335 4.886 -3.801 1.00 94.25 89 ALA A C 1
ATOM 697 O O . ALA A 1 89 ? 5.511 5.912 -4.452 1.00 94.25 89 ALA A O 1
ATOM 698 N N . THR A 1 90 ? 5.750 3.693 -4.240 1.00 92.12 90 THR A N 1
ATOM 699 C CA . THR A 1 90 ? 6.392 3.521 -5.552 1.00 92.12 90 THR A CA 1
ATOM 700 C C . THR A 1 90 ? 5.366 3.582 -6.688 1.00 92.12 90 THR A C 1
ATOM 702 O O . THR A 1 90 ? 4.300 2.972 -6.562 1.00 92.12 90 THR A O 1
ATOM 705 N N . PRO A 1 91 ? 5.670 4.255 -7.813 1.00 88.88 91 PRO A N 1
ATOM 706 C CA . PRO A 1 91 ? 4.844 4.203 -9.016 1.00 88.88 91 PRO A CA 1
ATOM 707 C C . PRO A 1 91 ? 5.099 2.932 -9.846 1.00 88.88 91 PRO A C 1
ATOM 709 O O . PRO A 1 91 ? 4.406 2.688 -10.829 1.00 88.88 91 PRO A O 1
ATOM 712 N N . TYR A 1 92 ? 6.101 2.124 -9.489 1.00 90.50 92 TYR A N 1
ATOM 713 C CA . TYR A 1 92 ? 6.572 1.013 -10.308 1.00 90.50 92 TYR A CA 1
ATOM 714 C C . TYR A 1 92 ? 6.050 -0.333 -9.797 1.00 90.50 92 TYR A C 1
ATOM 716 O O . TYR A 1 92 ? 6.323 -0.742 -8.667 1.00 90.50 92 TYR A O 1
ATOM 724 N N . LEU A 1 93 ? 5.339 -1.069 -10.655 1.00 91.38 93 LEU A N 1
ATOM 725 C CA . LEU A 1 93 ? 4.676 -2.320 -10.268 1.00 91.38 93 LEU A CA 1
ATOM 726 C C . LEU A 1 93 ? 5.493 -3.581 -10.576 1.00 91.38 93 LEU A C 1
ATOM 728 O O . LEU A 1 93 ? 5.092 -4.687 -10.202 1.00 91.38 93 LEU A O 1
ATOM 732 N N . HIS A 1 94 ? 6.653 -3.435 -11.218 1.00 90.62 94 HIS A N 1
ATOM 733 C CA . HIS A 1 94 ? 7.563 -4.542 -11.497 1.00 90.62 94 HIS A CA 1
ATOM 734 C C . HIS A 1 94 ? 8.190 -5.116 -10.215 1.00 90.62 94 HIS A C 1
ATOM 736 O O . HIS A 1 94 ? 8.212 -4.498 -9.150 1.00 90.62 94 HIS A O 1
ATOM 742 N N . ASN A 1 95 ? 8.751 -6.321 -10.313 1.00 92.19 95 ASN A N 1
ATOM 743 C CA . ASN A 1 95 ? 9.450 -6.942 -9.191 1.00 92.19 95 ASN A CA 1
ATOM 744 C C . ASN A 1 95 ? 10.837 -6.318 -8.989 1.00 92.19 95 ASN A C 1
ATOM 746 O O . ASN A 1 95 ? 11.604 -6.181 -9.938 1.00 92.19 95 ASN A O 1
ATOM 750 N N . GLY A 1 96 ? 11.199 -6.048 -7.737 1.00 93.12 96 GLY A N 1
ATOM 751 C CA . GLY A 1 96 ? 12.566 -5.705 -7.351 1.00 93.12 96 GLY A CA 1
ATOM 752 C C . GLY A 1 96 ? 13.006 -4.336 -7.853 1.00 93.12 96 GLY A C 1
ATOM 753 O O . GLY A 1 96 ? 12.199 -3.419 -7.958 1.00 93.12 96 GLY A O 1
ATOM 754 N N . VAL A 1 97 ? 14.302 -4.197 -8.115 1.00 93.25 97 VAL A N 1
ATOM 755 C CA . VAL A 1 97 ? 14.903 -2.955 -8.604 1.00 93.25 97 VAL A CA 1
ATOM 756 C C . VAL A 1 97 ? 15.323 -3.169 -10.050 1.00 93.25 97 VAL A C 1
ATOM 758 O O . VAL A 1 97 ? 16.009 -4.148 -10.341 1.00 93.25 97 VAL A O 1
ATOM 761 N N . ILE A 1 98 ? 14.910 -2.269 -10.938 1.00 90.25 98 ILE A N 1
ATOM 762 C CA . ILE A 1 98 ? 15.346 -2.244 -12.337 1.00 90.25 98 ILE A CA 1
ATOM 763 C C . ILE A 1 98 ? 16.229 -1.018 -12.515 1.00 90.25 98 ILE A C 1
ATOM 765 O O . ILE A 1 98 ? 15.866 0.069 -12.083 1.00 90.25 98 ILE A O 1
ATOM 769 N N . TYR A 1 99 ? 17.390 -1.184 -13.133 1.00 89.38 99 TYR A N 1
ATOM 770 C CA . TYR A 1 99 ? 18.278 -0.072 -13.450 1.00 89.38 99 TYR A CA 1
ATOM 771 C C . TYR A 1 99 ? 17.989 0.389 -14.874 1.00 89.38 99 TYR A C 1
ATOM 773 O O . TYR A 1 99 ? 18.080 -0.411 -15.802 1.00 89.38 99 TYR A O 1
ATOM 781 N N . VAL A 1 100 ? 17.617 1.658 -15.032 1.00 85.00 100 VAL A N 1
ATOM 782 C CA . VAL A 1 100 ? 17.299 2.258 -16.331 1.00 85.00 100 VAL A CA 1
ATOM 783 C C . VAL A 1 100 ? 18.333 3.333 -16.632 1.00 85.00 100 VAL A C 1
ATOM 785 O O . VAL A 1 100 ? 18.499 4.269 -15.855 1.00 85.00 100 VAL A O 1
ATOM 788 N N . GLY A 1 101 ? 19.036 3.179 -17.746 1.00 82.75 101 GLY A N 1
ATOM 789 C CA . GLY A 1 101 ? 19.993 4.137 -18.295 1.00 82.75 101 GLY A CA 1
ATOM 790 C C . GLY A 1 101 ? 20.117 3.917 -19.799 1.00 82.75 101 GLY A C 1
ATOM 791 O O . GLY A 1 101 ? 19.707 2.865 -20.295 1.00 82.75 101 GLY A O 1
ATOM 792 N N . ASP A 1 102 ? 20.649 4.902 -20.509 1.00 81.69 102 ASP A N 1
ATOM 793 C CA . ASP A 1 102 ? 21.025 4.778 -21.920 1.00 81.69 102 ASP A CA 1
ATOM 794 C C . ASP A 1 102 ? 22.559 4.833 -22.058 1.00 81.69 102 ASP A C 1
ATOM 796 O O . ASP A 1 102 ? 23.279 4.795 -21.059 1.00 81.69 102 ASP A O 1
ATOM 800 N N . GLU A 1 103 ? 23.078 4.868 -23.287 1.00 79.94 103 GLU A N 1
ATOM 801 C CA . GLU A 1 103 ? 24.529 4.940 -23.527 1.00 79.94 103 GLU A CA 1
ATOM 802 C C . GLU A 1 103 ? 25.166 6.252 -23.020 1.00 79.94 103 GLU A C 1
ATOM 804 O O . GLU A 1 103 ? 26.358 6.270 -22.710 1.00 79.94 103 GLU A O 1
ATOM 809 N N . ASP A 1 104 ? 24.374 7.317 -22.870 1.00 80.00 104 ASP A N 1
ATOM 810 C CA . ASP A 1 104 ? 24.800 8.669 -22.496 1.00 80.00 104 ASP A CA 1
ATOM 811 C C . ASP A 1 104 ? 24.546 9.003 -21.007 1.00 80.00 104 ASP A C 1
ATOM 813 O O . ASP A 1 104 ? 25.099 9.974 -20.478 1.00 80.00 104 ASP A O 1
ATOM 817 N N . HIS A 1 105 ? 23.748 8.200 -20.294 1.00 79.81 105 HIS A N 1
ATOM 818 C CA . HIS A 1 105 ? 23.315 8.454 -18.919 1.00 79.81 105 HIS A CA 1
ATOM 819 C C . HIS A 1 105 ? 23.561 7.263 -17.987 1.00 79.81 105 HIS A C 1
ATOM 821 O O . HIS A 1 105 ? 23.218 6.117 -18.275 1.00 79.81 105 HIS A O 1
ATOM 827 N N . TYR A 1 106 ? 24.082 7.550 -16.787 1.00 82.44 106 TYR A N 1
ATOM 828 C CA . TYR A 1 106 ? 24.236 6.542 -15.737 1.00 82.44 106 TYR A CA 1
ATOM 829 C C . TYR A 1 106 ? 22.908 5.852 -15.421 1.00 82.44 106 TYR A C 1
ATOM 831 O O . TYR A 1 106 ? 21.879 6.503 -15.254 1.00 82.44 106 TYR A O 1
ATOM 839 N N . ALA A 1 107 ? 22.963 4.529 -15.261 1.00 86.50 107 ALA A N 1
ATOM 840 C CA . ALA A 1 107 ? 21.792 3.743 -14.917 1.00 86.50 107 ALA A CA 1
ATOM 841 C C . ALA A 1 107 ? 21.262 4.119 -13.523 1.00 86.50 107 ALA A C 1
ATOM 843 O O . ALA A 1 107 ? 21.949 3.962 -12.509 1.00 86.50 107 ALA A O 1
ATOM 844 N N . VAL A 1 108 ? 20.018 4.594 -13.475 1.00 87.31 108 VAL A N 1
ATOM 845 C CA . VAL A 1 108 ? 19.322 4.995 -12.250 1.00 87.31 108 VAL A CA 1
ATOM 846 C C . VAL A 1 108 ? 18.443 3.837 -11.762 1.00 87.31 108 VAL A C 1
ATOM 848 O O . VAL A 1 108 ? 17.725 3.231 -12.564 1.00 87.31 108 VAL A O 1
ATOM 851 N N . PRO A 1 109 ? 18.478 3.491 -10.462 1.00 90.25 109 PRO A N 1
ATOM 852 C CA . PRO A 1 109 ? 17.626 2.442 -9.916 1.00 90.25 109 PRO A CA 1
ATOM 853 C C . PRO A 1 109 ? 16.168 2.901 -9.789 1.00 90.25 109 PRO A C 1
ATOM 855 O O . PRO A 1 109 ? 15.867 3.839 -9.057 1.00 90.25 109 PRO A O 1
ATOM 858 N N . ARG A 1 110 ? 15.251 2.158 -10.406 1.00 90.25 110 ARG A N 1
ATOM 859 C CA . ARG A 1 110 ? 13.803 2.228 -10.184 1.00 90.25 110 ARG A CA 1
ATOM 860 C C . ARG A 1 110 ? 13.379 1.134 -9.217 1.00 90.25 110 ARG A C 1
ATOM 862 O O . ARG A 1 110 ? 13.543 -0.059 -9.486 1.00 90.25 110 ARG A O 1
ATOM 869 N N . PHE A 1 111 ? 12.854 1.538 -8.067 1.00 92.06 111 PHE A N 1
ATOM 870 C CA . PHE A 1 111 ? 12.456 0.623 -7.002 1.00 92.06 111 PHE A CA 1
ATOM 871 C C . PHE A 1 111 ? 10.998 0.212 -7.177 1.00 92.06 111 PHE A C 1
ATOM 873 O O . PHE A 1 111 ? 10.100 0.966 -6.818 1.00 92.06 111 PHE A O 1
ATOM 880 N N . GLY A 1 112 ? 10.762 -0.989 -7.693 1.00 92.69 112 GLY A N 1
ATOM 881 C CA . GLY A 1 112 ? 9.436 -1.589 -7.732 1.00 92.69 112 GLY A CA 1
ATOM 882 C C . GLY A 1 112 ? 9.082 -2.299 -6.425 1.00 92.69 112 GLY A C 1
ATOM 883 O O . GLY A 1 112 ? 9.490 -1.920 -5.324 1.00 92.69 112 GLY A O 1
ATOM 884 N N . ILE A 1 113 ? 8.337 -3.390 -6.546 1.00 95.06 113 ILE A N 1
ATOM 885 C CA . ILE A 1 113 ? 7.809 -4.153 -5.417 1.00 95.06 113 ILE A CA 1
ATOM 886 C C . ILE A 1 113 ? 8.893 -5.080 -4.874 1.00 95.06 113 ILE A C 1
ATOM 888 O O . ILE A 1 113 ? 9.315 -6.022 -5.547 1.00 95.06 113 ILE A O 1
ATOM 892 N N . LEU A 1 114 ? 9.371 -4.825 -3.653 1.00 95.06 114 LEU A N 1
ATOM 893 C CA . LEU A 1 114 ? 10.575 -5.467 -3.100 1.00 95.06 114 LEU A CA 1
ATOM 894 C C . LEU A 1 114 ? 10.336 -6.855 -2.488 1.00 95.06 114 LEU A C 1
ATOM 896 O O . LEU A 1 114 ? 11.255 -7.672 -2.460 1.00 95.06 114 LEU A O 1
ATOM 900 N N . SER A 1 115 ? 9.111 -7.151 -2.069 1.00 94.50 115 SER A N 1
ATOM 901 C CA . SER A 1 115 ? 8.714 -8.426 -1.467 1.00 94.50 115 SER A CA 1
ATOM 902 C C . SER A 1 115 ? 7.296 -8.800 -1.883 1.00 94.50 115 SER A C 1
ATOM 904 O O . SER A 1 115 ? 6.540 -7.959 -2.360 1.00 94.50 115 SER A O 1
ATOM 906 N N . ARG A 1 116 ? 6.937 -10.076 -1.729 1.00 92.62 116 ARG A N 1
ATOM 907 C CA . ARG A 1 116 ? 5.549 -10.529 -1.881 1.00 92.62 116 ARG A CA 1
ATOM 908 C C . ARG A 1 116 ? 4.724 -9.965 -0.720 1.00 92.62 116 ARG A C 1
ATOM 910 O O . ARG A 1 116 ? 5.167 -10.077 0.420 1.00 92.62 116 ARG A O 1
ATOM 917 N N . ASN A 1 117 ? 3.566 -9.381 -1.017 1.00 90.56 117 ASN A N 1
ATOM 918 C CA . ASN A 1 117 ? 2.661 -8.823 -0.006 1.00 90.56 117 ASN A CA 1
ATOM 919 C C . ASN A 1 117 ? 1.494 -9.770 0.281 1.00 90.56 117 ASN A C 1
ATOM 921 O O . ASN A 1 117 ? 1.248 -10.729 -0.460 1.00 90.56 117 ASN A O 1
ATOM 925 N N . GLU A 1 118 ? 0.777 -9.492 1.369 1.00 93.00 118 GLU A N 1
ATOM 926 C CA . GLU A 1 118 ? -0.403 -10.272 1.741 1.00 93.00 118 GLU A CA 1
ATOM 927 C C . GLU A 1 118 ? -1.600 -10.011 0.840 1.00 93.00 118 GLU A C 1
ATOM 929 O O . GLU A 1 118 ? -2.345 -10.940 0.551 1.00 93.00 118 GLU A O 1
ATOM 934 N N . ILE A 1 119 ? -1.738 -8.777 0.358 1.00 95.19 119 ILE A N 1
ATOM 935 C CA . ILE A 1 119 ? -2.781 -8.349 -0.570 1.00 95.19 119 ILE A CA 1
ATOM 936 C C . ILE A 1 119 ? -2.127 -8.015 -1.910 1.00 95.19 119 ILE A C 1
ATOM 938 O O . ILE A 1 119 ? -1.061 -7.394 -1.970 1.00 95.19 119 ILE A O 1
ATOM 942 N N . GLY A 1 120 ? -2.752 -8.476 -2.988 1.00 94.50 120 GLY A N 1
ATOM 943 C CA . GLY A 1 120 ? -2.274 -8.289 -4.349 1.00 94.50 120 GLY A CA 1
ATOM 944 C C . GLY A 1 120 ? -2.814 -7.025 -5.005 1.00 94.50 120 GLY A C 1
ATOM 945 O O . GLY A 1 120 ? -3.719 -6.369 -4.492 1.00 94.50 120 GLY A O 1
ATOM 946 N N . LEU A 1 121 ? -2.282 -6.726 -6.188 1.00 93.69 121 LEU A N 1
ATOM 947 C CA . LEU A 1 121 ? -2.801 -5.688 -7.074 1.00 93.69 121 LEU A CA 1
ATOM 948 C C . LEU A 1 121 ? -2.849 -6.223 -8.504 1.00 93.69 121 LEU A C 1
ATOM 950 O O . LEU A 1 121 ? -1.830 -6.675 -9.038 1.00 93.69 121 LEU A O 1
ATOM 954 N N . LEU A 1 122 ? -4.023 -6.153 -9.124 1.00 91.69 122 LEU A N 1
ATOM 955 C CA . LEU A 1 122 ? -4.209 -6.401 -10.551 1.00 91.69 122 LEU A CA 1
ATOM 956 C C . LEU A 1 122 ? -4.586 -5.088 -11.222 1.00 91.69 122 LEU A C 1
ATOM 958 O O . LEU A 1 122 ? -5.443 -4.364 -10.731 1.00 91.69 122 LEU A O 1
ATOM 962 N N . VAL A 1 123 ? -3.943 -4.785 -12.342 1.00 87.75 123 VAL A N 1
ATOM 963 C CA . VAL A 1 123 ? -4.163 -3.545 -13.086 1.00 87.75 123 VAL A CA 1
ATOM 964 C C . VAL A 1 123 ? -4.479 -3.915 -14.522 1.00 87.75 123 VAL A C 1
ATOM 966 O O . VAL A 1 123 ? -3.723 -4.655 -15.153 1.00 87.75 123 VAL A O 1
ATOM 969 N N . HIS A 1 124 ? -5.595 -3.401 -15.020 1.00 81.75 124 HIS A N 1
ATOM 970 C CA . HIS A 1 124 ? -5.990 -3.465 -16.415 1.00 81.75 124 HIS A CA 1
ATOM 971 C C . HIS A 1 124 ? -6.487 -2.084 -16.839 1.00 81.75 124 HIS A C 1
ATOM 973 O O . HIS A 1 124 ? -7.467 -1.571 -16.300 1.00 81.75 124 HIS A O 1
ATOM 979 N N . CYS A 1 125 ? -5.785 -1.463 -17.781 1.00 68.75 125 CYS A N 1
ATOM 980 C CA . CYS A 1 125 ? -6.125 -0.139 -18.271 1.00 68.75 125 CYS A CA 1
ATOM 981 C C . CYS A 1 125 ? -6.000 -0.131 -19.795 1.00 68.75 125 CYS A C 1
ATOM 983 O O . CYS A 1 125 ? -4.929 -0.423 -20.328 1.00 68.75 125 CYS A O 1
ATOM 985 N N . ASP A 1 126 ? -7.101 0.191 -20.473 1.00 59.25 126 ASP A N 1
ATOM 986 C CA . ASP A 1 126 ? -7.207 0.185 -21.938 1.00 59.25 126 ASP A CA 1
ATOM 987 C C . ASP A 1 126 ? -6.433 1.343 -22.593 1.00 59.25 126 ASP A C 1
ATOM 989 O O . ASP A 1 126 ? -6.148 1.310 -23.787 1.00 59.25 126 ASP A O 1
ATOM 993 N N . SER A 1 127 ? -6.069 2.370 -21.815 1.00 52.00 127 SER A N 1
ATOM 994 C CA . SER A 1 127 ? -5.435 3.607 -22.287 1.00 52.00 127 SER A CA 1
ATOM 995 C C . SER A 1 127 ? -3.952 3.721 -21.926 1.00 52.00 127 SER A C 1
ATOM 997 O O . SER A 1 127 ? -3.437 4.830 -21.765 1.00 52.00 127 SER A O 1
ATOM 999 N N . LEU A 1 128 ? -3.248 2.600 -21.760 1.00 49.97 128 LEU A N 1
ATOM 1000 C CA . LEU A 1 128 ? -1.798 2.629 -21.595 1.00 49.97 128 LEU A CA 1
ATOM 1001 C C . LEU A 1 128 ? -1.162 2.967 -22.948 1.00 49.97 128 LEU A C 1
ATOM 1003 O O . LEU A 1 128 ? -0.907 2.087 -23.764 1.00 49.97 128 LEU A O 1
ATOM 1007 N N . GLN A 1 129 ? -0.911 4.259 -23.179 1.00 42.34 129 GLN A N 1
ATOM 1008 C CA . GLN A 1 129 ? 0.158 4.673 -24.083 1.00 42.34 129 GLN A CA 1
ATOM 1009 C C . GLN A 1 129 ? 1.410 3.855 -23.740 1.00 42.34 129 GLN A C 1
ATOM 1011 O O . GLN A 1 129 ? 1.758 3.701 -22.568 1.00 42.34 129 GLN A O 1
ATOM 1016 N N . GLU A 1 130 ? 2.028 3.307 -24.781 1.00 40.88 130 GLU A N 1
ATOM 1017 C CA . GLU A 1 130 ? 3.071 2.271 -24.808 1.00 40.88 130 GLU A CA 1
ATOM 1018 C C . GLU A 1 130 ? 4.360 2.593 -24.014 1.00 40.88 130 GLU A C 1
ATOM 1020 O O . GLU A 1 130 ? 5.276 1.779 -23.977 1.00 40.88 130 GLU A O 1
ATOM 1025 N N . ASP A 1 131 ? 4.430 3.720 -23.303 1.00 43.69 131 ASP A N 1
ATOM 1026 C CA . ASP A 1 131 ? 5.651 4.232 -22.669 1.00 43.69 131 ASP A CA 1
ATOM 1027 C C . ASP A 1 131 ? 5.905 3.741 -21.231 1.00 43.69 131 ASP A C 1
ATOM 1029 O O . ASP A 1 131 ? 6.885 4.150 -20.603 1.00 43.69 131 ASP A O 1
ATOM 1033 N N . ILE A 1 132 ? 5.063 2.869 -20.661 1.00 51.12 132 ILE A N 1
ATOM 1034 C CA . ILE A 1 132 ? 5.242 2.424 -19.269 1.00 51.12 132 ILE A CA 1
ATOM 1035 C C . ILE A 1 132 ? 5.112 0.903 -19.127 1.00 51.12 132 ILE A C 1
ATOM 1037 O O . ILE A 1 132 ? 4.186 0.384 -18.504 1.00 51.12 132 ILE A O 1
ATOM 1041 N N . GLU A 1 133 ? 6.125 0.169 -19.595 1.00 48.84 133 GLU A N 1
ATOM 1042 C CA . GLU A 1 133 ? 6.370 -1.232 -19.198 1.00 48.84 133 GLU A CA 1
ATOM 1043 C C . GLU A 1 133 ? 6.398 -1.415 -17.660 1.00 48.84 133 GLU A C 1
ATOM 1045 O O . GLU A 1 133 ? 6.159 -2.510 -17.147 1.00 48.84 133 GLU A O 1
ATOM 1050 N N . SER A 1 134 ? 6.615 -0.340 -16.887 1.00 54.25 134 SER A N 1
ATOM 1051 C CA . SER A 1 134 ? 6.576 -0.368 -15.421 1.00 54.25 134 SER A CA 1
ATOM 1052 C C . SER A 1 134 ? 5.173 -0.372 -14.789 1.00 54.25 134 SER A C 1
ATOM 1054 O O . SER A 1 134 ? 5.084 -0.532 -13.569 1.00 54.25 134 SER A O 1
ATOM 1056 N N . ASN A 1 135 ? 4.096 -0.254 -15.578 1.00 63.59 135 ASN A N 1
ATOM 1057 C CA . ASN A 1 135 ? 2.708 -0.323 -15.096 1.00 63.59 135 ASN A CA 1
ATOM 1058 C C . ASN A 1 135 ? 2.131 -1.742 -15.115 1.00 63.59 135 ASN A C 1
ATOM 1060 O O . ASN A 1 135 ? 1.006 -1.953 -14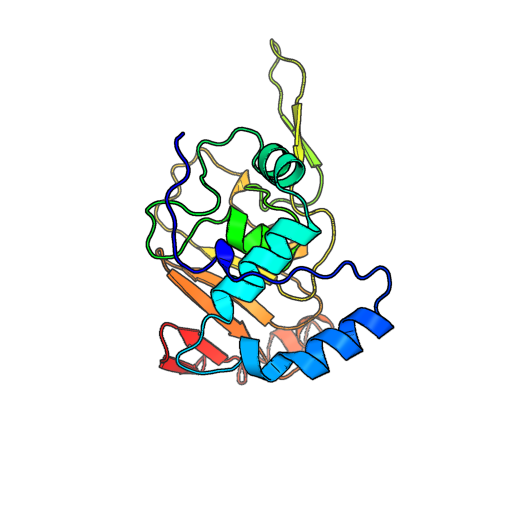.667 1.00 63.59 135 ASN A O 1
ATOM 1064 N N . VAL A 1 136 ? 2.886 -2.734 -15.597 1.00 78.75 136 VAL A N 1
ATOM 1065 C CA . VAL A 1 136 ? 2.471 -4.136 -15.522 1.00 78.75 136 VAL A CA 1
ATOM 1066 C C . VAL A 1 136 ? 2.843 -4.696 -14.146 1.00 78.75 136 VAL A C 1
ATOM 1068 O O . VAL A 1 136 ? 4.030 -4.763 -13.814 1.00 78.75 136 VAL A O 1
ATOM 1071 N N . PRO A 1 137 ? 1.870 -5.171 -13.342 1.00 84.31 137 PRO A N 1
ATOM 1072 C CA . PRO A 1 137 ? 2.181 -5.774 -12.055 1.00 84.31 137 PRO A CA 1
ATOM 1073 C C . PRO A 1 137 ? 3.068 -7.011 -12.203 1.00 84.31 137 PRO A C 1
ATOM 1075 O O . PRO A 1 137 ? 2.770 -7.937 -12.970 1.00 84.31 137 PRO A O 1
ATOM 1078 N N . GLY A 1 138 ? 4.158 -7.044 -11.442 1.00 87.94 138 GLY A N 1
ATOM 1079 C CA . GLY A 1 138 ? 5.015 -8.212 -11.292 1.00 87.94 138 GLY A CA 1
ATOM 1080 C C . GLY A 1 138 ? 4.340 -9.326 -10.485 1.00 87.94 138 GLY A C 1
ATOM 1081 O O . GLY A 1 138 ? 3.288 -9.144 -9.864 1.00 87.94 138 GLY A O 1
ATOM 1082 N N . SER A 1 139 ? 4.961 -10.508 -10.454 1.00 89.12 139 SER A N 1
ATOM 1083 C CA . SER A 1 139 ? 4.418 -11.658 -9.712 1.00 89.12 139 SER A CA 1
ATOM 1084 C C . SER A 1 139 ? 4.224 -11.389 -8.214 1.00 89.12 139 SER A C 1
ATOM 1086 O O . SER A 1 139 ? 3.301 -11.935 -7.623 1.00 89.12 139 SER A O 1
ATOM 1088 N N . ARG A 1 140 ? 5.009 -10.491 -7.597 1.00 92.00 140 ARG A N 1
ATOM 1089 C CA . ARG A 1 140 ? 4.869 -10.132 -6.171 1.00 92.00 140 ARG A CA 1
ATOM 1090 C C . ARG A 1 140 ? 3.530 -9.470 -5.827 1.00 92.00 140 ARG A C 1
ATOM 1092 O O . ARG A 1 140 ? 3.139 -9.518 -4.665 1.00 92.00 140 ARG A O 1
ATOM 1099 N N . LEU A 1 141 ? 2.845 -8.891 -6.818 1.00 92.31 141 LEU A N 1
ATOM 1100 C CA . LEU A 1 141 ? 1.491 -8.337 -6.695 1.00 92.31 141 LEU A CA 1
ATOM 1101 C C . LEU A 1 141 ? 0.414 -9.269 -7.259 1.00 92.31 141 LEU A C 1
ATOM 1103 O O . LEU A 1 141 ? -0.693 -9.299 -6.733 1.00 92.31 141 LEU A O 1
ATOM 1107 N N . LYS A 1 142 ? 0.721 -10.037 -8.312 1.00 90.31 142 LYS A N 1
ATOM 1108 C CA . LYS A 1 142 ? -0.247 -10.953 -8.941 1.00 90.31 142 LYS A CA 1
ATOM 1109 C C . LYS A 1 142 ? -0.534 -12.191 -8.096 1.00 90.31 142 LYS A C 1
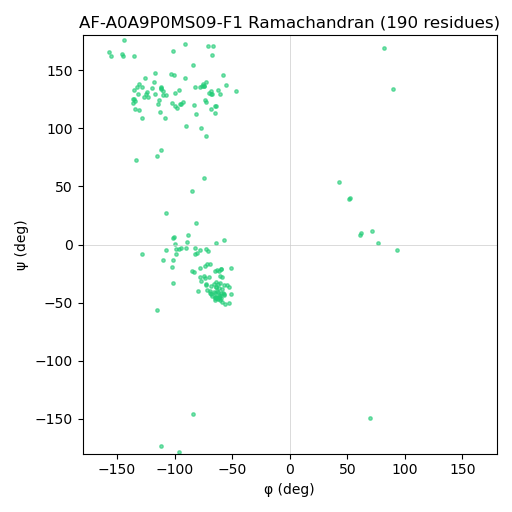ATOM 1111 O O . LYS A 1 142 ? -1.667 -12.661 -8.081 1.00 90.31 142 LYS A O 1
ATOM 1116 N N . THR A 1 143 ? 0.468 -12.697 -7.377 1.00 88.75 143 THR A N 1
ATOM 1117 C CA . THR A 1 143 ? 0.343 -13.864 -6.495 1.00 88.75 143 THR A CA 1
ATOM 1118 C C . THR A 1 143 ? 0.580 -13.445 -5.039 1.00 88.75 143 THR A C 1
ATOM 1120 O O . THR A 1 143 ? 1.673 -13.671 -4.524 1.00 88.75 143 THR A O 1
ATOM 1123 N N . PRO A 1 144 ? -0.378 -12.788 -4.366 1.00 92.56 144 PRO A N 1
ATOM 1124 C CA . PRO A 1 144 ? -0.284 -12.442 -2.940 1.00 92.56 144 PRO A CA 1
ATOM 1125 C C . PRO A 1 144 ? -0.289 -13.675 -2.021 1.00 92.56 144 PRO A C 1
ATOM 1127 O O . PRO A 1 144 ? -0.459 -14.795 -2.500 1.00 92.56 144 PRO A O 1
ATOM 1130 N N . SER A 1 145 ? -0.016 -13.525 -0.719 1.00 90.44 145 SER A N 1
ATOM 1131 C CA . SER A 1 145 ? -0.115 -14.659 0.227 1.00 90.44 145 SER A CA 1
ATOM 1132 C C . SER A 1 145 ? -1.558 -14.973 0.630 1.00 90.44 145 SER A C 1
ATOM 1134 O O . SER A 1 145 ? -1.870 -16.127 0.915 1.00 90.44 145 SER A O 1
ATOM 1136 N N . LEU A 1 146 ? -2.444 -13.975 0.617 1.00 91.94 146 LEU A N 1
ATOM 1137 C CA . LEU A 1 146 ? -3.880 -14.157 0.785 1.00 91.94 146 LEU A CA 1
ATOM 1138 C C . LEU A 1 146 ? -4.558 -14.034 -0.577 1.00 91.94 146 LEU A C 1
ATOM 1140 O O . LEU A 1 146 ? -4.122 -13.227 -1.392 1.00 91.94 146 LEU A O 1
ATOM 1144 N N . PRO A 1 147 ? -5.644 -14.772 -0.838 1.00 92.31 147 PRO A N 1
ATOM 1145 C CA . PRO A 1 147 ? -6.425 -14.633 -2.064 1.00 92.31 147 PRO A CA 1
ATOM 1146 C C . PRO A 1 147 ? -7.284 -13.355 -2.038 1.00 92.31 147 PRO A C 1
ATOM 1148 O O . PRO A 1 147 ? -8.508 -13.417 -2.128 1.00 92.31 147 PRO A O 1
ATOM 1151 N N . VAL A 1 148 ? -6.644 -12.201 -1.863 1.00 93.75 148 VAL A N 1
ATOM 1152 C CA . VAL A 1 148 ? -7.245 -10.868 -1.825 1.00 93.75 148 VAL A CA 1
ATOM 1153 C C . VAL A 1 148 ? -6.431 -9.967 -2.742 1.00 93.75 148 VAL A C 1
ATOM 1155 O O . VAL A 1 148 ? -5.206 -9.900 -2.637 1.00 93.75 148 VAL A O 1
ATOM 1158 N N . TRP A 1 149 ? -7.114 -9.258 -3.627 1.00 94.00 149 TRP A N 1
ATOM 1159 C CA . TRP A 1 149 ? -6.533 -8.332 -4.583 1.00 94.00 149 TRP A CA 1
ATOM 1160 C C . TRP A 1 149 ? -7.301 -7.024 -4.562 1.00 94.00 149 TRP A C 1
ATOM 1162 O O . TRP A 1 149 ? -8.529 -7.013 -4.638 1.00 94.00 149 TRP A O 1
ATOM 1172 N N . VAL A 1 150 ? -6.564 -5.923 -4.556 1.00 93.94 150 VAL A N 1
ATOM 1173 C CA . VAL A 1 150 ? -7.069 -4.678 -5.125 1.00 93.94 150 VAL A CA 1
ATOM 1174 C C . VAL A 1 150 ? -7.027 -4.833 -6.643 1.00 93.94 150 VAL A C 1
ATOM 1176 O O . VAL A 1 150 ? -6.067 -5.373 -7.199 1.00 93.94 150 VAL A O 1
ATOM 1179 N N . ILE A 1 151 ? -8.076 -4.405 -7.324 1.00 91.81 151 ILE A N 1
ATOM 1180 C CA . ILE A 1 151 ? -8.154 -4.424 -8.782 1.00 91.81 151 ILE A CA 1
ATOM 1181 C C . ILE A 1 151 ? -8.336 -2.996 -9.277 1.00 91.81 151 ILE A C 1
ATOM 1183 O O . ILE A 1 151 ? -9.129 -2.253 -8.716 1.00 91.81 151 ILE A O 1
ATOM 1187 N N . PHE A 1 152 ? -7.587 -2.609 -10.303 1.00 87.50 152 PHE A N 1
ATOM 1188 C CA . PHE A 1 152 ? -7.798 -1.369 -11.037 1.00 87.50 152 PHE A CA 1
ATOM 1189 C C . PHE A 1 152 ? -8.250 -1.728 -12.444 1.00 87.50 152 PHE A C 1
ATOM 1191 O O . PHE A 1 152 ? -7.490 -2.357 -13.186 1.00 87.50 152 PHE A O 1
ATOM 1198 N N . LEU A 1 153 ? -9.489 -1.385 -12.782 1.00 84.62 153 LEU A N 1
ATOM 1199 C CA . LEU A 1 153 ? -10.109 -1.724 -14.059 1.00 84.62 153 LEU A CA 1
ATOM 1200 C C . LEU A 1 153 ? -10.817 -0.492 -14.612 1.00 84.62 153 LEU A C 1
ATOM 1202 O O . LEU A 1 153 ? -11.681 0.073 -13.946 1.00 84.62 153 LEU A O 1
ATOM 1206 N N . SER A 1 154 ? -10.445 -0.091 -15.828 1.00 80.69 154 SER A N 1
ATOM 1207 C CA . SER A 1 154 ? -11.104 0.997 -16.569 1.00 80.69 154 SER A CA 1
ATOM 1208 C C . SER A 1 154 ? -11.253 2.297 -15.761 1.00 80.69 154 SER A C 1
ATOM 1210 O O . SER A 1 154 ? -12.278 2.966 -15.842 1.00 80.69 154 SER A O 1
ATOM 1212 N N . G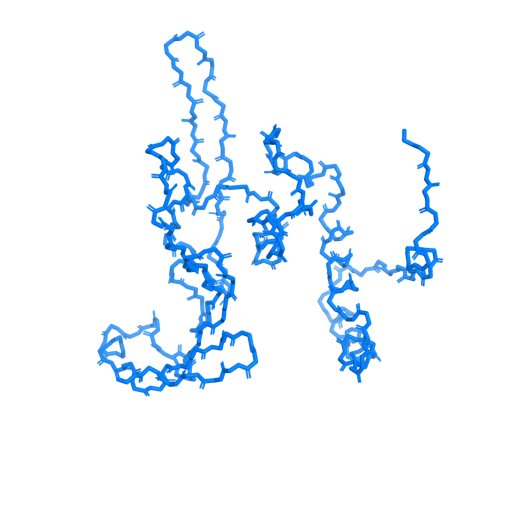LY A 1 155 ? -10.229 2.649 -14.977 1.00 77.62 155 GLY A N 1
ATOM 1213 C CA . GLY A 1 155 ? -10.195 3.891 -14.200 1.00 77.62 155 GLY A CA 1
ATOM 1214 C C . GLY A 1 155 ? -10.694 3.782 -12.760 1.00 77.62 155 GLY A C 1
ATOM 1215 O O . GLY A 1 155 ? -10.554 4.751 -12.030 1.00 77.62 155 GLY A O 1
ATOM 1216 N N . HIS A 1 156 ? -11.215 2.631 -12.330 1.00 83.38 156 HIS A N 1
ATOM 1217 C CA . HIS A 1 156 ? -11.804 2.466 -10.999 1.00 83.38 156 HIS A CA 1
ATOM 1218 C C . HIS A 1 156 ? -11.039 1.452 -10.150 1.00 83.38 156 HIS A C 1
ATOM 1220 O O . HIS A 1 156 ? -10.554 0.445 -10.683 1.00 83.38 156 HIS A O 1
ATOM 1226 N N . PHE A 1 157 ? -11.001 1.658 -8.826 1.00 87.00 157 PHE A N 1
ATOM 1227 C CA . PHE A 1 157 ? -10.545 0.638 -7.880 1.00 87.00 157 PHE A CA 1
ATOM 1228 C C . PHE A 1 157 ? -11.688 -0.242 -7.365 1.00 87.00 157 PHE A C 1
ATOM 1230 O O . PHE A 1 157 ? -12.803 0.197 -7.094 1.00 87.00 157 PHE A O 1
ATOM 1237 N N . GLY A 1 158 ? -11.381 -1.521 -7.188 1.00 90.12 158 GLY A N 1
ATOM 1238 C CA . GLY A 1 158 ? -12.265 -2.513 -6.596 1.00 90.12 158 GLY A CA 1
ATOM 1239 C C . GLY A 1 158 ? -11.481 -3.516 -5.763 1.00 90.12 158 GLY A C 1
ATOM 1240 O O . GLY A 1 158 ? -10.247 -3.502 -5.724 1.00 90.12 158 GLY A O 1
ATOM 1241 N N . VAL A 1 159 ? -12.200 -4.427 -5.112 1.00 92.44 159 VAL A N 1
ATOM 1242 C CA . VAL A 1 159 ? -11.593 -5.526 -4.351 1.00 92.44 159 VAL A CA 1
ATOM 1243 C C . VAL A 1 159 ? -12.121 -6.851 -4.872 1.00 92.44 159 VAL A C 1
ATOM 1245 O O . VAL A 1 159 ? -13.327 -7.075 -4.937 1.00 92.44 159 VAL A O 1
ATOM 1248 N N . MET A 1 160 ? -11.207 -7.753 -5.212 1.00 90.81 160 MET A N 1
ATOM 1249 C CA . MET A 1 160 ? -11.506 -9.143 -5.529 1.00 90.81 160 MET A CA 1
ATOM 1250 C C . MET A 1 160 ? -10.925 -10.037 -4.445 1.00 90.81 160 MET A C 1
ATOM 1252 O O . MET A 1 160 ? -9.764 -9.888 -4.074 1.00 90.81 160 MET A O 1
ATOM 1256 N N . TYR A 1 161 ? -11.693 -11.006 -3.965 1.00 91.62 161 TYR A N 1
ATOM 1257 C CA . TYR A 1 161 ? -11.165 -12.006 -3.048 1.00 91.62 161 TYR A CA 1
ATOM 1258 C C . TYR A 1 161 ? -11.799 -13.376 -3.247 1.00 91.62 161 TYR A C 1
ATOM 1260 O O . TYR A 1 161 ? -12.859 -13.528 -3.854 1.00 91.62 161 TYR A O 1
ATOM 1268 N N . ASN A 1 162 ? -11.138 -14.387 -2.696 1.00 86.88 162 ASN A N 1
ATOM 1269 C CA . ASN A 1 162 ? -11.666 -15.733 -2.567 1.00 86.88 162 ASN A CA 1
ATOM 1270 C C . ASN A 1 162 ? -11.578 -16.171 -1.100 1.00 86.88 162 ASN A C 1
ATOM 1272 O O . ASN A 1 162 ? -10.632 -15.840 -0.392 1.00 86.88 162 ASN A O 1
ATOM 1276 N N . THR A 1 163 ? -12.570 -16.911 -0.619 1.00 86.50 163 THR A N 1
ATOM 1277 C CA . THR A 1 163 ? -12.564 -17.423 0.762 1.00 86.50 163 THR A CA 1
ATOM 1278 C C . THR A 1 163 ? -11.646 -18.638 0.933 1.00 86.50 163 THR A C 1
ATOM 1280 O O . THR A 1 163 ? -11.189 -18.924 2.041 1.00 86.50 163 THR A O 1
ATOM 1283 N N . ASN A 1 164 ? -11.312 -19.328 -0.160 1.00 85.44 164 ASN A N 1
ATOM 1284 C CA . ASN A 1 164 ? -10.363 -20.429 -0.174 1.00 85.44 164 ASN A CA 1
ATOM 1285 C C . ASN A 1 164 ? -8.914 -19.918 -0.125 1.00 85.44 164 ASN A C 1
ATOM 1287 O O . ASN A 1 164 ? -8.326 -19.560 -1.148 1.00 85.44 164 ASN A O 1
ATOM 1291 N N . ARG A 1 165 ? -8.310 -19.951 1.068 1.00 83.25 165 ARG A N 1
ATOM 1292 C CA . ARG A 1 165 ? -6.910 -19.546 1.301 1.00 83.25 165 ARG A CA 1
ATOM 1293 C C . ARG A 1 165 ? -5.885 -20.387 0.530 1.00 83.25 165 ARG A C 1
ATOM 1295 O O . ARG A 1 165 ? -4.804 -19.892 0.238 1.00 83.25 165 ARG A O 1
ATOM 1302 N N . GLU A 1 166 ? -6.236 -21.611 0.138 1.00 81.44 166 GLU A N 1
ATOM 1303 C CA . GLU A 1 166 ? -5.351 -22.516 -0.608 1.00 81.44 166 GLU A CA 1
ATOM 1304 C C . GLU A 1 166 ? -5.321 -22.234 -2.117 1.00 81.44 166 GLU A C 1
ATOM 1306 O O . GLU A 1 166 ? -4.563 -22.881 -2.845 1.00 81.44 166 GLU A O 1
ATOM 1311 N N . LEU A 1 167 ? -6.119 -21.271 -2.603 1.00 81.56 167 LEU A N 1
ATOM 1312 C CA . LEU A 1 167 ? -6.230 -20.939 -4.027 1.00 81.56 167 LEU A CA 1
ATOM 1313 C C . LEU A 1 167 ? -4.859 -20.719 -4.685 1.00 81.56 167 LEU A C 1
ATOM 1315 O O . LEU A 1 167 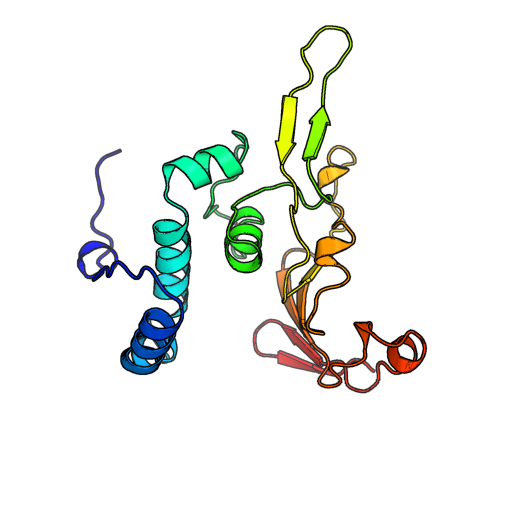? -4.623 -21.218 -5.778 1.00 81.56 167 LEU A O 1
ATOM 1319 N N . LEU A 1 168 ? -3.955 -20.016 -3.996 1.00 78.50 168 LEU A N 1
ATOM 1320 C CA . LEU A 1 168 ? -2.637 -19.628 -4.516 1.00 78.50 168 LEU A CA 1
ATOM 1321 C C . LEU A 1 168 ? -1.509 -20.600 -4.150 1.00 78.50 168 LEU A C 1
ATOM 1323 O O . LEU A 1 168 ? -0.364 -20.401 -4.558 1.00 78.50 168 LEU A O 1
ATOM 1327 N N . HIS A 1 169 ? -1.814 -21.636 -3.369 1.00 74.81 169 HIS A N 1
ATOM 1328 C CA . HIS A 1 169 ? -0.864 -22.679 -2.976 1.00 74.81 169 HIS A CA 1
ATOM 1329 C C . HIS A 1 169 ? -1.045 -23.965 -3.784 1.00 74.81 169 HIS A C 1
ATOM 1331 O O . HIS A 1 169 ? -0.126 -24.780 -3.866 1.00 74.81 169 HIS A O 1
ATOM 1337 N N . ASN A 1 170 ? -2.210 -24.142 -4.408 1.00 70.88 170 ASN A N 1
ATOM 1338 C CA . ASN A 1 170 ? -2.560 -25.344 -5.139 1.00 70.88 170 ASN A CA 1
ATOM 1339 C C . ASN A 1 170 ? -3.041 -24.999 -6.552 1.00 70.88 170 ASN A C 1
ATOM 1341 O O . ASN A 1 170 ? -4.161 -24.536 -6.739 1.00 70.88 170 ASN A O 1
ATOM 1345 N N . TYR A 1 171 ? -2.237 -25.318 -7.567 1.00 65.62 171 TYR A N 1
ATOM 1346 C CA . TYR A 1 171 ? -2.591 -25.070 -8.970 1.00 65.62 171 TYR A CA 1
ATOM 1347 C C . TYR A 1 171 ? -3.888 -25.785 -9.415 1.00 65.62 171 TYR A C 1
ATOM 1349 O O . TYR A 1 171 ? -4.536 -25.381 -10.377 1.00 65.62 171 TYR A O 1
ATOM 1357 N N . HIS A 1 172 ? -4.318 -26.847 -8.717 1.00 60.00 172 HIS A N 1
ATOM 1358 C CA . HIS A 1 172 ? -5.628 -27.460 -8.957 1.00 60.00 172 HIS A CA 1
ATOM 1359 C C . HIS A 1 172 ? -6.791 -26.622 -8.408 1.00 60.00 172 HIS A C 1
ATOM 1361 O O . HIS A 1 172 ? -7.906 -26.719 -8.928 1.00 60.00 172 HIS A O 1
ATOM 1367 N N . ALA A 1 173 ? -6.553 -25.819 -7.367 1.00 59.88 173 ALA A N 1
ATOM 1368 C CA . ALA A 1 173 ? -7.528 -24.886 -6.814 1.00 59.88 173 ALA A CA 1
ATOM 1369 C C . ALA A 1 173 ? -7.728 -23.670 -7.728 1.00 59.88 173 ALA A C 1
ATOM 1371 O O . ALA A 1 173 ? -8.848 -23.180 -7.807 1.00 59.88 173 ALA A O 1
ATOM 1372 N N . GLU A 1 174 ? -6.717 -23.266 -8.508 1.00 58.03 174 GLU A N 1
ATOM 1373 C CA . GLU A 1 174 ? -6.852 -22.215 -9.535 1.00 58.03 174 GLU A CA 1
ATOM 1374 C C . GLU A 1 174 ? -7.901 -22.551 -10.607 1.00 58.03 174 GLU A C 1
ATOM 1376 O O . GLU A 1 174 ? -8.434 -21.664 -11.255 1.00 58.03 174 GLU A O 1
ATOM 1381 N N . ARG A 1 175 ? -8.264 -23.825 -10.803 1.00 57.59 175 ARG A N 1
ATOM 1382 C CA . ARG A 1 175 ? -9.369 -24.201 -11.708 1.00 57.59 175 ARG A CA 1
ATOM 1383 C C . ARG A 1 175 ? -10.753 -24.086 -11.066 1.00 57.59 175 ARG A C 1
ATOM 1385 O O . ARG A 1 175 ? -11.758 -24.266 -11.747 1.00 57.59 175 ARG A O 1
ATOM 1392 N N . ARG A 1 176 ? -10.820 -23.827 -9.760 1.00 57.97 176 ARG A N 1
ATOM 1393 C CA . ARG A 1 176 ? -12.049 -23.688 -8.976 1.00 57.97 176 ARG A CA 1
ATOM 1394 C C . ARG A 1 176 ? -12.175 -22.227 -8.545 1.00 57.97 176 ARG A C 1
ATOM 1396 O O . ARG A 1 176 ? -11.886 -21.873 -7.407 1.00 57.97 176 ARG A O 1
ATOM 1403 N N . TRP A 1 177 ? -12.681 -21.402 -9.461 1.00 61.22 177 TRP A N 1
ATOM 1404 C CA . TRP A 1 177 ? -13.043 -20.002 -9.207 1.00 61.22 177 TRP A CA 1
ATOM 1405 C C . TRP A 1 177 ? -14.487 -19.724 -8.702 1.00 61.22 177 TRP A C 1
ATOM 1407 O O . TRP A 1 177 ? -14.829 -18.545 -8.625 1.00 61.22 177 TRP A O 1
ATOM 1417 N N . PRO A 1 178 ? -15.358 -20.701 -8.342 1.00 58.66 178 PRO A N 1
ATOM 1418 C CA . PRO A 1 178 ? -16.790 -20.425 -8.157 1.00 58.66 178 PRO A CA 1
ATOM 1419 C C . PRO A 1 178 ? -17.108 -19.549 -6.934 1.00 58.66 178 PRO A C 1
ATOM 1421 O O . PRO A 1 178 ? -18.194 -18.984 -6.853 1.00 58.66 178 PRO A O 1
ATOM 1424 N N . ASP A 1 179 ? -16.167 -19.416 -5.994 1.00 62.28 179 ASP A N 1
ATOM 1425 C CA . ASP A 1 179 ? -16.336 -18.627 -4.766 1.00 62.28 179 ASP A CA 1
ATOM 1426 C C . ASP A 1 179 ? -15.678 -17.241 -4.830 1.00 62.28 179 ASP A C 1
ATOM 1428 O O . ASP A 1 179 ? -15.621 -16.540 -3.815 1.00 62.28 179 ASP A O 1
ATOM 1432 N N . ALA A 1 180 ? -15.154 -16.838 -5.993 1.00 64.75 180 ALA A N 1
ATOM 1433 C CA . ALA A 1 180 ? -14.574 -15.513 -6.140 1.00 64.75 180 ALA A CA 1
ATOM 1434 C C . ALA A 1 180 ? -15.661 -14.437 -6.100 1.00 64.75 180 ALA A C 1
ATOM 1436 O O . ALA A 1 180 ? -16.677 -14.494 -6.799 1.00 64.75 180 ALA A O 1
ATOM 1437 N N . GLN A 1 181 ? -15.422 -13.438 -5.264 1.00 65.81 181 GLN A N 1
ATOM 1438 C CA . GLN A 1 181 ? -16.312 -12.307 -5.067 1.00 65.81 181 GLN A CA 1
ATOM 1439 C C . GLN A 1 181 ? -15.583 -11.040 -5.479 1.00 65.81 181 GLN A C 1
ATOM 1441 O O . GLN A 1 181 ? -14.391 -10.883 -5.204 1.00 65.81 181 GLN A O 1
ATOM 1446 N N . VAL A 1 182 ? -16.310 -10.149 -6.145 1.00 72.31 182 VAL A N 1
ATOM 1447 C CA . VAL A 1 182 ? -15.802 -8.855 -6.577 1.00 72.31 182 VAL A CA 1
ATOM 1448 C C . VAL A 1 182 ? -16.714 -7.766 -6.020 1.00 72.31 182 VAL A C 1
ATOM 1450 O O . VAL A 1 182 ? -17.938 -7.832 -6.151 1.00 72.31 182 VAL A O 1
ATOM 1453 N N . PHE A 1 183 ? -16.106 -6.776 -5.377 1.00 70.94 183 PHE A N 1
ATOM 1454 C CA . PHE A 1 183 ? -16.770 -5.613 -4.807 1.00 70.94 183 PHE A CA 1
ATOM 1455 C C . PHE A 1 183 ? -16.345 -4.360 -5.575 1.00 70.94 183 PHE A C 1
ATOM 1457 O O . PHE A 1 183 ? -15.152 -4.065 -5.670 1.00 70.94 183 PHE A O 1
ATOM 1464 N N . TRP A 1 184 ? -17.337 -3.627 -6.085 1.00 61.88 184 TRP A N 1
ATOM 1465 C CA . TRP A 1 184 ? -17.190 -2.353 -6.794 1.00 61.88 184 TRP A CA 1
ATOM 1466 C C . TRP A 1 184 ? -18.252 -1.380 -6.287 1.00 61.88 184 TRP A C 1
ATOM 1468 O O . TRP A 1 184 ? -19.428 -1.726 -6.339 1.00 61.88 184 TRP A O 1
ATOM 1478 N N . ASN A 1 185 ? -17.880 -0.182 -5.821 1.00 53.34 185 ASN A N 1
ATOM 1479 C CA . ASN A 1 185 ? -18.826 0.900 -5.489 1.00 53.34 185 ASN A CA 1
ATOM 1480 C C . ASN A 1 185 ? -20.096 0.433 -4.734 1.00 53.34 185 ASN A C 1
ATOM 1482 O O . ASN A 1 185 ? -21.219 0.672 -5.173 1.00 53.34 185 ASN A O 1
ATOM 1486 N N . ASN A 1 186 ? -19.917 -0.279 -3.611 1.00 47.72 186 ASN A N 1
ATOM 1487 C CA . ASN A 1 186 ? -20.980 -0.864 -2.768 1.00 47.72 186 ASN A CA 1
ATOM 1488 C C . ASN A 1 186 ? -21.903 -1.909 -3.434 1.00 47.72 186 ASN A C 1
ATOM 1490 O O . ASN A 1 186 ? -22.862 -2.367 -2.811 1.00 47.72 186 ASN A O 1
ATOM 1494 N N . ALA A 1 187 ? -21.601 -2.356 -4.653 1.00 45.75 187 ALA A N 1
ATOM 1495 C CA . ALA A 1 187 ? -22.257 -3.480 -5.305 1.00 45.75 187 ALA A CA 1
ATOM 1496 C C . ALA A 1 187 ? -21.401 -4.752 -5.187 1.00 45.75 187 ALA A C 1
ATOM 1498 O O . ALA A 1 187 ? -20.204 -4.763 -5.488 1.00 45.75 187 ALA A O 1
ATOM 1499 N N . THR A 1 188 ? -22.029 -5.846 -4.754 1.00 48.09 188 THR A N 1
ATOM 1500 C CA . THR A 1 188 ? -21.436 -7.187 -4.759 1.00 48.09 188 THR A CA 1
ATOM 1501 C C . THR A 1 188 ? -21.791 -7.912 -6.045 1.00 48.09 188 THR A C 1
ATOM 1503 O O . THR A 1 188 ? -22.968 -8.130 -6.330 1.00 48.09 188 THR A O 1
ATOM 1506 N N . ALA A 1 189 ? -20.782 -8.346 -6.797 1.00 54.34 189 ALA A N 1
ATOM 1507 C CA . ALA A 1 189 ? -20.959 -9.250 -7.925 1.00 54.34 189 ALA A CA 1
ATOM 1508 C C . ALA A 1 189 ? -20.217 -10.564 -7.644 1.00 54.34 189 ALA A C 1
ATOM 1510 O O . ALA A 1 189 ? -19.042 -10.571 -7.269 1.00 54.34 189 ALA A O 1
ATOM 1511 N N . LYS A 1 190 ? -20.904 -11.699 -7.809 1.00 43.84 190 LYS A N 1
ATOM 1512 C CA . LYS A 1 190 ? -20.244 -13.011 -7.835 1.00 43.84 190 LYS A CA 1
ATOM 1513 C C . LYS A 1 190 ? -19.695 -13.247 -9.236 1.00 43.84 190 LYS A C 1
ATOM 1515 O 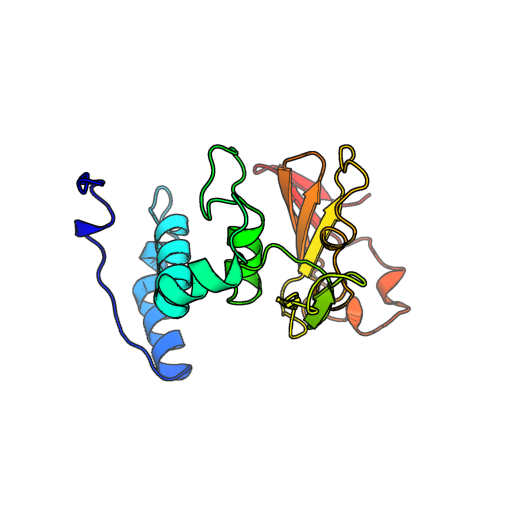O . LYS A 1 190 ? -20.400 -12.981 -10.208 1.00 43.84 190 LYS A O 1
ATOM 1520 N N . ALA A 1 191 ? -18.465 -13.745 -9.330 1.00 43.44 191 ALA A N 1
ATOM 1521 C CA . ALA A 1 191 ? -17.940 -14.223 -10.601 1.00 43.44 191 ALA A CA 1
ATOM 1522 C C . ALA A 1 191 ? -18.775 -15.438 -11.047 1.00 43.44 191 ALA A C 1
ATOM 1524 O O . ALA A 1 191 ? -18.894 -16.408 -10.298 1.00 43.44 191 ALA A O 1
ATOM 1525 N N . SER A 1 192 ? -19.424 -15.326 -12.209 1.00 35.09 192 SER A N 1
ATOM 1526 C CA . SER A 1 192 ? -20.262 -16.371 -12.814 1.00 35.09 192 SER A CA 1
ATOM 1527 C C . SER A 1 192 ? -19.441 -17.466 -13.477 1.00 35.09 192 SER A C 1
ATOM 1529 O O . SER A 1 192 ? -18.489 -17.084 -14.195 1.00 35.09 192 SER A O 1
#

Radius of gyration: 18.66 Å; Cα contacts (8 Å, |Δi|>4): 284; chains: 1; bounding box: 47×56×46 Å

Organism: Nezara viridula (NCBI:txid85310)

Mean predicted aligned error: 8.37 Å